Protein AF-A0A3R6E1D7-F1 (afdb_monomer)

Organism: NCBI:txid410072

Radius of gyration: 18.7 Å; Cα contacts (8 Å, |Δi|>4): 322; chains: 1; bounding box: 46×35×49 Å

Mean predicted aligned error: 12.61 Å

pLDDT: mean 72.08, std 17.75, range [27.17, 95.75]

Foldseek 3Di:
DKKKFWDWQVVQCVVVVPDDPCVLVVVLCCLQCVVLVFDDDPRMTHDPDFDPFLCGSLNLSLLLLLLDPCCLVIIPFIWIWDQDPVVRGTDIDRSVVVSVVLVVCLVVLPPPDDPDQDPPADFFKKKFWDWQQVVCVVVVPDDPVVVVVVCCCLQCVSLNFDDDPRMTTDRDPPRGCVSVLSSLSVLLSDPVNVVIIPDIWMWGQDPVVRDTDTDCSSVCSNPVDDPDD

Structure (mmCIF, N/CA/C/O backbone):
data_AF-A0A3R6E1D7-F1
#
_entry.id   AF-A0A3R6E1D7-F1
#
loop_
_atom_site.group_PDB
_atom_site.id
_atom_site.type_symbol
_atom_site.label_atom_id
_atom_site.label_alt_id
_atom_site.label_comp_id
_atom_site.label_asym_id
_atom_site.label_entity_id
_atom_site.label_seq_id
_atom_site.pdbx_PDB_ins_code
_atom_site.Cartn_x
_atom_site.Cartn_y
_atom_site.Cartn_z
_atom_site.occupancy
_atom_site.B_iso_or_equiv
_atom_site.auth_seq_id
_atom_site.auth_comp_id
_atom_site.auth_asym_id
_atom_site.auth_atom_id
_atom_site.pdbx_PDB_model_num
ATOM 1 N N . MET A 1 1 ? 19.589 5.453 5.846 1.00 80.44 1 MET A N 1
ATOM 2 C CA . MET A 1 1 ? 18.605 5.110 6.900 1.00 80.44 1 MET A CA 1
ATOM 3 C C . MET A 1 1 ? 17.417 6.041 6.770 1.00 80.44 1 MET A C 1
ATOM 5 O O . MET A 1 1 ? 17.588 7.229 7.011 1.00 80.44 1 MET A O 1
ATOM 9 N N . ASN A 1 2 ? 16.243 5.518 6.440 1.00 84.50 2 ASN A N 1
ATOM 10 C CA . ASN A 1 2 ? 15.018 6.310 6.291 1.00 84.50 2 ASN A CA 1
ATOM 11 C C . ASN A 1 2 ? 14.121 6.145 7.527 1.00 84.50 2 ASN A C 1
ATOM 13 O O . ASN A 1 2 ? 14.289 5.187 8.291 1.00 84.50 2 ASN A O 1
ATOM 17 N N . LYS A 1 3 ? 13.190 7.077 7.768 1.00 89.06 3 LYS A N 1
ATOM 18 C CA . LYS A 1 3 ? 12.248 6.983 8.902 1.00 89.06 3 LYS A CA 1
ATOM 19 C C . LYS A 1 3 ? 10.826 7.366 8.515 1.00 89.06 3 LYS A C 1
ATOM 21 O O . LYS A 1 3 ? 10.625 8.312 7.770 1.00 89.06 3 LYS A O 1
ATOM 26 N N . LEU A 1 4 ? 9.856 6.686 9.111 1.00 88.81 4 LEU A N 1
ATOM 27 C CA . LEU A 1 4 ? 8.444 7.045 9.104 1.00 88.81 4 LEU A CA 1
ATOM 28 C C . LEU A 1 4 ? 8.035 7.464 10.514 1.00 88.81 4 LEU A C 1
ATOM 30 O O . LEU A 1 4 ? 8.121 6.654 11.432 1.00 88.81 4 LEU A O 1
ATOM 34 N N . GLU A 1 5 ? 7.579 8.696 10.698 1.00 92.88 5 GLU A N 1
ATOM 35 C CA . GLU A 1 5 ? 6.883 9.122 11.914 1.00 92.88 5 GLU A CA 1
ATOM 36 C C . GLU A 1 5 ? 5.382 8.953 11.714 1.00 92.88 5 GLU A C 1
ATOM 38 O O . GLU A 1 5 ? 4.834 9.479 10.747 1.00 92.88 5 GLU A O 1
ATOM 43 N N . LEU A 1 6 ? 4.712 8.245 12.624 1.00 91.81 6 LEU A N 1
ATOM 44 C CA . LEU A 1 6 ? 3.265 8.058 12.556 1.00 91.81 6 LEU A CA 1
ATOM 45 C C . LEU A 1 6 ? 2.635 8.163 13.942 1.00 91.81 6 LEU A C 1
ATOM 47 O O . LEU A 1 6 ? 2.953 7.386 14.843 1.00 91.81 6 LEU A O 1
ATOM 51 N N . GLU A 1 7 ? 1.683 9.087 14.088 1.00 93.50 7 GLU A N 1
ATOM 52 C CA . GLU A 1 7 ? 0.912 9.268 15.322 1.00 93.50 7 GLU A CA 1
ATOM 53 C C . GLU A 1 7 ? -0.594 9.310 15.057 1.00 93.50 7 GLU A C 1
ATOM 55 O O . GLU A 1 7 ? -1.062 9.947 14.107 1.00 93.50 7 GLU A O 1
ATOM 60 N N . LEU A 1 8 ? -1.367 8.682 15.946 1.00 92.19 8 LEU A N 1
ATOM 61 C CA . LEU A 1 8 ? -2.827 8.747 15.936 1.00 92.19 8 LEU A CA 1
ATOM 62 C C . LEU A 1 8 ? -3.335 9.937 16.771 1.00 92.19 8 LEU A C 1
ATOM 64 O O . LEU A 1 8 ? -2.763 10.306 17.796 1.00 92.19 8 LEU A O 1
ATOM 68 N N . ASP A 1 9 ? -4.466 10.522 16.381 1.00 94.62 9 ASP A N 1
ATOM 69 C CA . ASP A 1 9 ? -5.282 11.392 17.225 1.00 94.62 9 ASP A CA 1
ATOM 70 C C . ASP A 1 9 ? -6.024 10.534 18.258 1.00 94.62 9 ASP A C 1
ATOM 72 O O . ASP A 1 9 ? -7.207 10.209 18.119 1.00 94.62 9 ASP A O 1
ATOM 76 N N . GLU A 1 10 ? -5.304 10.145 19.309 1.00 95.44 10 GLU A N 1
ATOM 77 C CA . GLU A 1 10 ? -5.803 9.239 20.348 1.00 95.44 10 GLU A CA 1
ATOM 78 C C . GLU A 1 10 ? -7.088 9.753 21.002 1.00 95.44 10 GLU A C 1
ATOM 80 O O . GLU A 1 10 ? -7.997 8.982 21.307 1.00 95.44 10 GLU A O 1
ATOM 85 N N . LYS A 1 11 ? -7.207 11.076 21.180 1.00 95.75 11 LYS A N 1
ATOM 86 C CA . LYS A 1 11 ? -8.407 11.687 21.765 1.00 95.75 11 LYS A CA 1
ATOM 87 C C . LYS A 1 11 ? -9.623 11.450 20.885 1.00 95.75 11 LYS A C 1
ATOM 89 O O . LYS A 1 11 ? -10.699 11.182 21.411 1.00 95.75 11 LYS A O 1
ATOM 94 N N . LYS A 1 12 ? -9.455 11.557 19.568 1.00 93.00 12 LYS A N 1
ATOM 95 C CA . LYS A 1 12 ? -10.528 11.341 18.603 1.00 93.00 12 LYS A CA 1
ATOM 96 C C . LYS A 1 12 ? -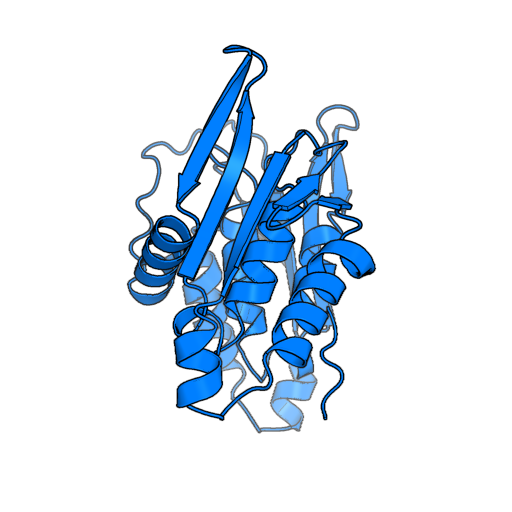10.890 9.864 18.470 1.00 93.00 12 LYS A C 1
ATOM 98 O O . LYS A 1 12 ? -12.076 9.555 18.469 1.00 93.00 12 LYS A O 1
ATOM 103 N N . VAL A 1 13 ? -9.900 8.965 18.444 1.00 87.69 13 VAL A N 1
ATOM 104 C CA . VAL A 1 13 ? -10.137 7.507 18.471 1.00 87.69 13 VAL A CA 1
ATOM 105 C C . VAL A 1 13 ? -10.992 7.136 19.685 1.00 87.69 13 VAL A C 1
ATOM 107 O O . VAL A 1 13 ? -12.049 6.523 19.544 1.00 87.69 13 VAL A O 1
ATOM 110 N N . LEU A 1 14 ? -10.576 7.580 20.876 1.00 92.12 14 LEU A N 1
ATOM 111 C CA . LEU A 1 14 ? -11.272 7.284 22.129 1.00 92.12 14 LEU A CA 1
ATOM 112 C C . LEU A 1 14 ? -12.658 7.941 22.220 1.00 92.12 14 LEU A C 1
ATOM 114 O O . LEU A 1 14 ? -13.559 7.367 22.827 1.00 92.12 14 LEU A O 1
ATOM 118 N N . ALA A 1 15 ? -12.835 9.138 21.652 1.00 92.56 15 ALA A N 1
ATOM 119 C CA . ALA A 1 15 ? -14.114 9.847 21.671 1.00 92.56 15 ALA A CA 1
ATOM 120 C C . ALA A 1 15 ? -15.158 9.216 20.741 1.00 92.56 15 ALA A C 1
ATOM 122 O O . ALA A 1 15 ? -16.330 9.142 21.112 1.00 92.56 15 ALA A O 1
ATOM 123 N N . ASP A 1 16 ? -14.742 8.766 19.556 1.00 87.19 16 ASP A N 1
ATOM 124 C CA . ASP A 1 16 ? -15.638 8.132 18.588 1.00 87.19 16 ASP A CA 1
ATOM 125 C C . ASP A 1 16 ? -16.009 6.704 19.010 1.00 87.19 16 ASP A C 1
ATOM 127 O O . ASP A 1 16 ? -17.132 6.262 18.773 1.00 87.19 16 ASP A O 1
ATOM 131 N N . GLY A 1 17 ? -15.072 5.976 19.631 1.00 83.81 17 GLY A N 1
ATOM 132 C CA . GLY A 1 17 ? -15.290 4.612 20.123 1.00 83.81 17 GLY A CA 1
ATOM 133 C C . GLY A 1 17 ? -15.495 3.556 19.028 1.00 83.81 17 GLY A C 1
ATOM 134 O O . GLY A 1 17 ? -15.876 2.432 19.343 1.00 83.81 17 GLY A O 1
ATOM 135 N N . GLU A 1 18 ? -15.258 3.901 17.758 1.00 80.31 18 GLU A N 1
ATOM 136 C CA . GLU A 1 18 ? -15.365 2.985 16.610 1.00 80.31 18 GLU A CA 1
ATOM 137 C C . GLU A 1 18 ? -14.221 1.962 16.560 1.00 80.31 18 GLU A C 1
ATOM 139 O O . GLU A 1 18 ? -14.421 0.848 16.084 1.00 80.31 18 GLU A O 1
ATOM 144 N N . TYR A 1 19 ? -13.041 2.336 17.062 1.00 78.75 19 TYR A N 1
ATOM 145 C CA . TYR A 1 19 ? -11.835 1.508 17.082 1.00 78.75 19 TYR A CA 1
ATOM 146 C C . TYR A 1 19 ? -11.165 1.561 18.456 1.00 78.75 19 TYR A C 1
ATOM 148 O O . TYR A 1 19 ? -11.233 2.575 19.156 1.00 78.75 19 TYR A O 1
ATOM 156 N N . ASN A 1 20 ? -10.485 0.479 18.831 1.00 86.56 20 ASN A N 1
ATOM 157 C CA . ASN A 1 20 ? -9.640 0.443 20.016 1.00 86.56 20 ASN A CA 1
ATOM 158 C C . ASN A 1 20 ? -8.232 0.974 19.683 1.00 86.56 20 ASN A C 1
ATOM 160 O O . ASN A 1 20 ? -7.645 0.614 18.665 1.00 86.56 20 ASN A O 1
ATOM 164 N N . LEU A 1 21 ? -7.686 1.830 20.551 1.00 86.50 21 LEU A N 1
ATOM 165 C CA . LEU A 1 21 ? -6.381 2.456 20.330 1.00 86.50 21 LEU A CA 1
ATOM 166 C C . LEU A 1 21 ? -5.227 1.438 20.296 1.00 86.50 21 LEU A C 1
ATOM 168 O O . LEU A 1 21 ? -4.351 1.542 19.438 1.00 86.50 21 LEU A O 1
ATOM 172 N N . ASP A 1 22 ? -5.253 0.443 21.183 1.00 83.38 22 ASP A N 1
ATOM 173 C CA . ASP A 1 22 ? -4.240 -0.615 21.243 1.00 83.38 22 ASP A CA 1
ATOM 174 C C . ASP A 1 22 ? -4.312 -1.516 20.003 1.00 83.38 22 ASP A C 1
ATOM 176 O O . ASP A 1 22 ? -3.281 -1.953 19.497 1.00 83.38 22 ASP A O 1
ATOM 180 N N . GLU A 1 23 ? -5.515 -1.761 19.471 1.00 81.12 23 GLU A N 1
ATOM 181 C CA . GLU A 1 23 ? -5.696 -2.519 18.225 1.00 81.12 23 GLU A CA 1
ATOM 182 C C . GLU A 1 23 ? -5.132 -1.765 17.016 1.00 81.12 23 GLU A C 1
ATOM 184 O O . GLU A 1 23 ? -4.452 -2.369 16.186 1.00 81.12 23 GLU A O 1
ATOM 189 N N . LEU A 1 24 ? -5.359 -0.449 16.924 1.00 83.69 24 LEU A N 1
ATOM 190 C CA . LEU A 1 24 ? -4.816 0.363 15.831 1.00 83.69 24 LEU A CA 1
ATOM 191 C C . LEU A 1 24 ? -3.286 0.423 15.871 1.00 83.69 24 LEU A C 1
ATOM 193 O O . LEU A 1 24 ? -2.645 0.157 14.855 1.00 83.69 24 LEU A O 1
ATOM 197 N N . TYR A 1 25 ? -2.685 0.720 17.029 1.00 88.62 25 TYR A N 1
ATOM 198 C CA . TYR A 1 25 ? -1.224 0.698 17.156 1.00 88.62 25 TYR A CA 1
ATOM 199 C C . TYR A 1 25 ? -0.650 -0.705 16.946 1.00 88.62 25 TYR A C 1
ATOM 201 O O . TYR A 1 25 ? 0.377 -0.840 16.287 1.00 88.62 25 TYR A O 1
ATOM 209 N N . GLY A 1 26 ? -1.324 -1.749 17.437 1.00 82.44 26 GLY A N 1
ATOM 210 C CA . GLY A 1 26 ? -0.928 -3.136 17.204 1.00 82.44 26 GLY A CA 1
ATOM 211 C C . GLY A 1 26 ? -0.931 -3.509 15.721 1.00 82.44 26 GLY A C 1
ATOM 212 O O . GLY A 1 26 ? -0.010 -4.176 15.258 1.00 82.44 26 GLY A O 1
ATOM 213 N N . TYR A 1 27 ? -1.919 -3.037 14.956 1.00 80.62 27 TYR A N 1
ATOM 214 C CA . TYR A 1 27 ? -1.969 -3.240 13.509 1.00 80.62 27 TYR A CA 1
ATOM 215 C C . TYR A 1 27 ? -0.855 -2.481 12.776 1.00 80.62 27 TYR A C 1
ATOM 217 O O . TYR A 1 27 ? -0.201 -3.046 11.901 1.00 80.62 27 TYR A O 1
ATOM 225 N N . ILE A 1 28 ? -0.599 -1.224 13.149 1.00 85.69 28 ILE A N 1
ATOM 226 C CA . ILE A 1 28 ? 0.502 -0.438 12.572 1.00 85.69 28 ILE A CA 1
ATOM 227 C C . ILE A 1 28 ? 1.846 -1.128 12.845 1.00 85.69 28 ILE A C 1
ATOM 229 O O . ILE A 1 28 ? 2.632 -1.313 11.918 1.00 85.69 28 ILE A O 1
ATOM 233 N N . ASP A 1 29 ? 2.078 -1.576 14.082 1.00 86.69 29 ASP A N 1
ATOM 234 C CA . ASP A 1 29 ? 3.291 -2.302 14.475 1.00 86.69 29 ASP A CA 1
ATOM 235 C C . ASP A 1 29 ? 3.431 -3.628 13.734 1.00 86.69 29 ASP A C 1
ATOM 237 O O . ASP A 1 29 ? 4.528 -3.991 13.311 1.00 86.69 29 ASP A O 1
ATOM 241 N N . TYR A 1 30 ? 2.330 -4.351 13.546 1.00 78.62 30 TYR A N 1
ATOM 242 C CA . TYR A 1 30 ? 2.330 -5.584 12.775 1.00 78.62 30 TYR A CA 1
ATOM 243 C C . TYR A 1 30 ? 2.804 -5.333 11.338 1.00 78.62 30 TYR A C 1
ATOM 245 O O . TYR A 1 30 ? 3.767 -5.958 10.898 1.00 78.62 30 TYR A O 1
ATOM 253 N N . ILE A 1 31 ? 2.210 -4.366 10.635 1.00 76.81 31 ILE A N 1
ATOM 254 C CA . ILE A 1 31 ? 2.609 -4.039 9.260 1.00 76.81 31 ILE A CA 1
ATOM 255 C C . ILE A 1 31 ? 4.055 -3.533 9.206 1.00 76.81 31 ILE A C 1
ATOM 257 O O . ILE A 1 31 ? 4.858 -4.033 8.422 1.00 76.81 31 ILE A O 1
ATOM 261 N N . ALA A 1 32 ? 4.414 -2.557 10.036 1.00 81.25 32 ALA A N 1
ATOM 262 C CA . ALA A 1 32 ? 5.718 -1.914 9.945 1.00 81.25 32 ALA A CA 1
ATOM 263 C C . ALA A 1 32 ? 6.858 -2.821 10.422 1.00 81.25 32 ALA A C 1
ATOM 265 O O . ALA A 1 32 ? 7.862 -2.974 9.733 1.00 81.25 32 ALA A O 1
ATOM 266 N N . VAL A 1 33 ? 6.704 -3.442 11.590 1.00 84.62 33 VAL A N 1
ATOM 267 C CA . VAL A 1 33 ? 7.776 -4.201 12.243 1.00 84.62 33 VAL A CA 1
ATOM 268 C C . VAL A 1 33 ? 7.757 -5.664 11.829 1.00 84.62 33 VAL A C 1
ATOM 270 O O . VAL A 1 33 ? 8.804 -6.224 11.518 1.00 84.62 33 VAL A O 1
ATOM 273 N N . THR A 1 34 ? 6.585 -6.304 11.839 1.00 74.06 34 THR A N 1
ATOM 274 C CA . THR A 1 34 ? 6.500 -7.757 11.610 1.00 74.06 34 THR A CA 1
ATOM 275 C C . THR A 1 34 ? 6.555 -8.088 10.124 1.00 74.06 34 THR A C 1
ATOM 277 O O . THR A 1 34 ? 7.369 -8.913 9.724 1.00 74.06 34 THR A O 1
ATOM 280 N N . GLU A 1 35 ? 5.733 -7.428 9.308 1.00 69.88 35 GLU A N 1
ATOM 281 C CA . GLU A 1 35 ? 5.659 -7.700 7.866 1.00 69.88 35 GLU A CA 1
ATOM 282 C C . GLU A 1 35 ? 6.792 -7.029 7.083 1.00 69.88 35 GLU A C 1
ATOM 284 O O . GLU A 1 35 ? 7.309 -7.606 6.129 1.00 69.88 35 GLU A O 1
ATOM 289 N N . LYS A 1 36 ? 7.184 -5.806 7.467 1.00 74.56 36 LYS A N 1
ATOM 290 C CA . LYS A 1 36 ? 8.177 -5.004 6.728 1.00 74.56 36 LYS A CA 1
ATOM 291 C C . LYS A 1 36 ? 9.531 -4.869 7.410 1.00 74.56 36 LYS A C 1
ATOM 293 O O . LYS A 1 36 ? 10.427 -4.242 6.856 1.00 74.56 36 LYS A O 1
ATOM 298 N N . GLY A 1 37 ? 9.709 -5.492 8.574 1.00 82.00 37 GLY A N 1
ATOM 299 C CA . GLY A 1 37 ? 11.007 -5.574 9.242 1.00 82.00 37 GLY A CA 1
ATOM 300 C C . GLY A 1 37 ? 11.559 -4.232 9.726 1.00 82.00 37 GLY A C 1
ATOM 301 O O . GLY A 1 37 ? 12.739 -4.161 10.066 1.00 82.00 37 GLY A O 1
ATOM 302 N N . LEU A 1 38 ? 10.742 -3.173 9.768 1.00 88.25 38 LEU A N 1
ATOM 303 C CA . LEU A 1 38 ? 11.175 -1.869 10.253 1.00 88.25 38 LEU A CA 1
ATOM 304 C C . LEU A 1 38 ? 11.423 -1.918 11.756 1.00 88.25 38 LEU A C 1
ATOM 306 O O . LEU A 1 38 ? 10.703 -2.557 12.526 1.00 88.25 38 LEU A O 1
ATOM 310 N N . ARG A 1 39 ? 12.420 -1.171 12.208 1.00 93.19 39 ARG A N 1
ATOM 311 C CA . ARG A 1 39 ? 12.725 -1.057 13.629 1.00 93.19 39 ARG A CA 1
ATOM 312 C C . ARG A 1 39 ? 11.909 0.068 14.255 1.00 93.19 39 ARG A C 1
ATOM 314 O O . ARG A 1 39 ? 11.945 1.195 13.778 1.00 93.19 39 ARG A O 1
ATOM 321 N N . LYS A 1 40 ? 11.198 -0.210 15.350 1.00 94.50 40 LYS A N 1
ATOM 322 C CA . LYS A 1 40 ? 10.402 0.801 16.064 1.00 94.50 40 LYS A CA 1
ATOM 323 C C . LYS A 1 40 ? 11.220 1.538 17.128 1.00 94.50 40 LYS A C 1
ATOM 325 O O . LYS A 1 40 ? 11.839 0.906 17.983 1.00 94.50 40 LYS A O 1
ATOM 330 N N . GLU A 1 41 ? 11.150 2.868 17.127 1.00 94.19 41 GLU A N 1
ATOM 331 C CA . GLU A 1 41 ? 11.700 3.756 18.157 1.00 94.19 41 GLU A CA 1
ATOM 332 C C . GLU A 1 41 ? 10.737 4.913 18.463 1.00 94.19 41 GLU A C 1
ATOM 334 O O . GLU A 1 41 ? 10.684 5.914 17.751 1.00 94.19 41 GLU A O 1
ATOM 339 N N . GLY A 1 42 ? 9.977 4.807 19.557 1.00 90.88 42 GLY A N 1
ATOM 340 C CA . GLY A 1 42 ? 8.963 5.814 19.891 1.00 90.88 42 GLY A CA 1
ATOM 341 C C . GLY A 1 42 ? 7.883 5.891 18.807 1.00 90.88 42 GLY A C 1
ATOM 342 O O . GLY A 1 42 ? 7.289 4.865 18.477 1.00 90.88 42 GLY A O 1
ATOM 343 N N . SER A 1 43 ? 7.656 7.091 18.263 1.00 90.12 43 SER A N 1
ATOM 344 C CA . SER A 1 43 ? 6.735 7.343 17.141 1.00 90.12 43 SER A CA 1
ATOM 345 C C . SER A 1 43 ? 7.346 7.032 15.763 1.00 90.12 43 SER A C 1
ATOM 347 O O . SER A 1 43 ? 6.677 7.230 14.751 1.00 90.12 43 SER A O 1
ATOM 349 N N . PHE A 1 44 ? 8.603 6.568 15.707 1.00 93.06 44 PHE A N 1
ATOM 350 C CA . PHE A 1 44 ? 9.313 6.294 14.458 1.00 93.06 44 PHE A CA 1
ATOM 351 C C . PHE A 1 44 ? 9.378 4.803 14.123 1.00 93.06 44 PHE A C 1
ATOM 353 O O . PHE A 1 44 ? 9.646 3.966 14.987 1.00 93.06 44 PHE A O 1
ATOM 360 N N . TYR A 1 45 ? 9.247 4.502 12.834 1.00 93.06 45 TYR A N 1
ATOM 361 C CA . TYR A 1 45 ? 9.596 3.230 12.209 1.00 93.06 45 TYR A CA 1
ATOM 362 C C . TYR A 1 45 ? 10.778 3.474 11.274 1.00 93.06 45 TYR A C 1
ATOM 364 O O . TYR A 1 45 ? 10.728 4.356 10.420 1.00 93.06 45 TYR A O 1
ATOM 372 N N . ILE A 1 46 ? 11.867 2.745 11.480 1.00 91.06 46 ILE A N 1
ATOM 373 C CA . ILE A 1 46 ? 13.171 3.033 10.889 1.00 91.06 46 ILE A CA 1
ATOM 374 C C . ILE A 1 46 ? 13.555 1.912 9.935 1.00 91.06 46 ILE A C 1
ATOM 376 O O . ILE A 1 46 ? 13.546 0.735 10.301 1.00 91.06 46 ILE A O 1
ATOM 380 N N . GLU A 1 47 ? 13.932 2.309 8.727 1.00 88.19 47 GLU A N 1
ATOM 381 C CA . GLU A 1 47 ? 14.553 1.455 7.726 1.00 88.19 47 GLU A CA 1
ATOM 382 C C . GLU A 1 47 ? 16.072 1.639 7.822 1.00 88.19 47 GLU A C 1
ATOM 384 O O . GLU A 1 47 ? 16.625 2.663 7.400 1.00 88.19 47 GLU A O 1
ATOM 389 N N . ASP A 1 48 ? 16.739 0.678 8.466 1.00 81.25 48 ASP A N 1
ATOM 390 C CA . ASP A 1 48 ? 18.174 0.761 8.761 1.00 81.25 48 ASP A CA 1
ATOM 391 C C . ASP A 1 48 ? 19.030 0.690 7.483 1.00 81.25 48 ASP A C 1
ATOM 393 O O . ASP A 1 48 ? 20.009 1.431 7.370 1.00 81.25 48 ASP A O 1
ATOM 397 N N . ASP A 1 49 ? 18.620 -0.133 6.514 1.00 76.19 49 ASP A N 1
ATOM 398 C CA . ASP A 1 49 ? 19.308 -0.362 5.237 1.00 76.19 49 ASP A CA 1
ATOM 399 C C . ASP A 1 49 ? 18.329 -0.139 4.071 1.00 76.19 49 ASP A C 1
ATOM 401 O O . ASP A 1 49 ? 17.741 -1.098 3.566 1.00 76.19 49 ASP A O 1
ATOM 405 N N . PRO A 1 50 ? 18.033 1.128 3.724 1.00 64.44 50 PRO A N 1
ATOM 406 C CA . PRO A 1 50 ? 17.089 1.421 2.660 1.00 64.44 50 PRO A CA 1
ATOM 407 C C . PRO A 1 50 ? 17.655 0.965 1.321 1.00 64.44 50 PRO A C 1
ATOM 409 O O . PRO A 1 50 ? 18.798 1.274 0.984 1.00 64.44 50 PRO A O 1
ATOM 412 N N . VAL A 1 51 ? 16.844 0.238 0.556 1.00 56.69 51 VAL A N 1
ATOM 413 C CA . VAL A 1 51 ? 17.215 -0.154 -0.803 1.00 56.69 51 VAL A CA 1
ATOM 414 C C . VAL A 1 51 ? 17.274 1.108 -1.667 1.00 56.69 51 VAL A C 1
ATOM 416 O O . VAL A 1 51 ? 16.398 1.969 -1.599 1.00 56.69 51 VAL A O 1
ATOM 419 N N . ASP A 1 52 ? 18.334 1.230 -2.464 1.00 52.66 52 ASP A N 1
ATOM 420 C CA . ASP A 1 52 ? 18.688 2.412 -3.269 1.00 52.66 52 ASP A CA 1
ATOM 421 C C . ASP A 1 52 ? 17.789 2.572 -4.522 1.00 52.66 52 ASP A C 1
ATOM 423 O O . ASP A 1 52 ? 18.223 2.966 -5.605 1.00 52.66 52 ASP A O 1
ATOM 427 N N . ASP A 1 53 ? 16.528 2.140 -4.431 1.00 45.88 53 ASP A N 1
ATOM 428 C CA . ASP A 1 53 ? 15.628 1.923 -5.565 1.00 45.88 53 ASP A CA 1
ATOM 429 C C . ASP A 1 53 ? 14.433 2.867 -5.650 1.00 45.88 53 ASP A C 1
ATOM 431 O O . ASP A 1 53 ? 13.632 2.773 -6.581 1.00 45.88 53 ASP A O 1
ATOM 435 N N . GLY A 1 54 ? 14.355 3.836 -4.741 1.00 45.72 54 GLY A N 1
ATOM 436 C CA . GLY A 1 54 ? 13.286 4.829 -4.736 1.00 45.72 54 GLY A CA 1
ATOM 437 C C . GLY A 1 54 ? 11.937 4.275 -4.271 1.00 45.72 54 GLY A C 1
ATOM 438 O O . GLY A 1 54 ? 10.945 4.997 -4.344 1.00 45.72 54 GLY A O 1
ATOM 439 N N . PHE A 1 55 ? 11.877 3.031 -3.771 1.00 52.97 55 PHE A N 1
ATOM 440 C CA . PHE A 1 55 ? 10.671 2.460 -3.173 1.00 52.97 55 PHE A CA 1
ATOM 441 C C . PHE A 1 55 ? 10.978 1.665 -1.893 1.00 52.97 55 PHE A C 1
ATOM 443 O O . PHE A 1 55 ? 10.796 0.452 -1.807 1.00 52.97 55 PHE A O 1
ATOM 450 N N . GLY A 1 56 ? 11.426 2.387 -0.862 1.00 65.44 56 GLY A N 1
ATOM 451 C CA . GLY A 1 56 ? 11.776 1.808 0.438 1.00 65.44 56 GLY A CA 1
ATOM 452 C C . GLY A 1 56 ? 10.586 1.222 1.209 1.00 65.44 56 GLY A C 1
ATOM 453 O O . GLY A 1 56 ? 9.418 1.558 0.980 1.00 65.44 56 GLY A O 1
ATOM 454 N N . MET A 1 57 ? 10.882 0.379 2.200 1.00 72.25 57 MET A N 1
ATOM 455 C CA . MET A 1 57 ? 9.886 -0.292 3.051 1.00 72.25 57 MET A CA 1
ATOM 456 C C . MET A 1 57 ? 8.954 0.695 3.769 1.00 72.25 57 MET A C 1
ATOM 458 O O . MET A 1 57 ? 7.802 0.367 4.054 1.00 72.25 57 MET A O 1
ATOM 462 N N . ILE A 1 58 ? 9.414 1.924 4.010 1.00 75.81 58 ILE A N 1
ATOM 463 C CA . ILE A 1 58 ? 8.599 3.015 4.560 1.00 75.81 58 ILE A CA 1
ATOM 464 C C . ILE A 1 58 ? 7.440 3.399 3.637 1.00 75.81 58 ILE A C 1
ATOM 466 O O . ILE A 1 58 ? 6.305 3.482 4.111 1.00 75.81 58 ILE A O 1
ATOM 470 N N . ALA A 1 59 ? 7.687 3.543 2.332 1.00 70.50 59 ALA A N 1
ATOM 471 C CA . ALA A 1 59 ? 6.631 3.822 1.361 1.00 70.50 59 ALA A CA 1
ATOM 472 C C . ALA A 1 59 ? 5.621 2.664 1.311 1.00 70.50 59 ALA A C 1
ATOM 474 O O . ALA A 1 59 ? 4.409 2.882 1.280 1.00 70.50 59 ALA A O 1
ATOM 475 N N . ALA A 1 60 ? 6.090 1.413 1.390 1.00 68.38 60 ALA A N 1
ATOM 476 C CA . ALA A 1 60 ? 5.201 0.252 1.443 1.00 68.38 60 ALA A CA 1
ATOM 477 C C . ALA A 1 60 ? 4.283 0.274 2.681 1.00 68.38 60 ALA A C 1
ATOM 479 O O . ALA A 1 60 ? 3.079 0.029 2.556 1.00 68.38 60 ALA A O 1
ATOM 480 N N . VAL A 1 61 ? 4.820 0.598 3.863 1.00 75.75 61 VAL A N 1
ATOM 481 C CA . VAL A 1 61 ? 4.037 0.735 5.104 1.00 75.75 61 VAL A CA 1
ATOM 482 C C . VAL A 1 61 ? 3.012 1.856 4.979 1.00 75.75 61 VAL A C 1
ATOM 484 O O . VAL A 1 61 ? 1.827 1.620 5.221 1.00 75.75 61 VAL A O 1
ATOM 487 N N . GLU A 1 62 ? 3.437 3.046 4.555 1.00 75.50 62 GLU A N 1
ATOM 488 C CA . GLU A 1 62 ? 2.559 4.202 4.365 1.00 75.50 62 GLU A CA 1
ATOM 489 C C . GLU A 1 62 ? 1.351 3.844 3.488 1.00 75.50 62 GLU A C 1
ATOM 491 O O . GLU A 1 62 ? 0.190 4.056 3.850 1.00 75.50 62 GLU A O 1
ATOM 496 N N . LEU A 1 63 ? 1.619 3.197 2.358 1.00 69.38 63 LEU A N 1
ATOM 497 C CA .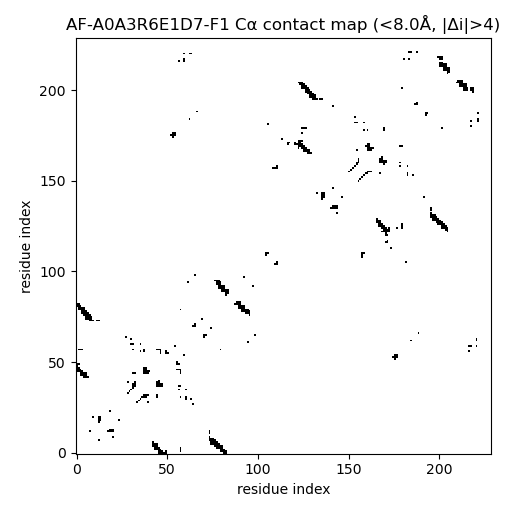 LEU A 1 63 ? 0.616 2.851 1.364 1.00 69.38 63 LEU A CA 1
ATOM 498 C C . LEU A 1 63 ? -0.334 1.736 1.813 1.00 69.38 63 LEU A C 1
ATOM 500 O O . LEU A 1 63 ? -1.518 1.771 1.460 1.00 69.38 63 LEU A O 1
ATOM 504 N N . ILE A 1 64 ? 0.139 0.763 2.599 1.00 67.44 64 ILE A N 1
ATOM 505 C CA . ILE A 1 64 ? -0.729 -0.247 3.224 1.00 67.44 64 ILE A CA 1
ATOM 506 C C . ILE A 1 64 ? -1.671 0.431 4.220 1.00 67.44 64 ILE A C 1
ATOM 508 O O . ILE A 1 64 ? -2.883 0.200 4.180 1.00 67.44 64 ILE A O 1
ATOM 512 N N . LEU A 1 65 ? -1.142 1.303 5.078 1.00 75.94 65 LEU A N 1
ATOM 513 C CA . LEU A 1 65 ? -1.930 1.974 6.106 1.00 75.94 65 LEU A CA 1
ATOM 514 C C . LEU A 1 65 ? -2.977 2.911 5.491 1.00 75.94 65 LEU A C 1
ATOM 516 O O . LEU A 1 65 ? -4.136 2.871 5.908 1.00 75.94 65 LEU A O 1
ATOM 520 N N . LEU A 1 66 ? -2.626 3.632 4.420 1.00 70.69 66 LEU A N 1
ATOM 521 C CA . LEU A 1 66 ? -3.526 4.511 3.664 1.00 70.69 66 LEU A CA 1
ATOM 522 C C . LEU A 1 66 ? -4.785 3.828 3.119 1.00 70.69 66 LEU A C 1
ATOM 524 O O . LEU A 1 66 ? -5.761 4.513 2.807 1.00 70.69 66 LEU A O 1
ATOM 528 N N . ARG A 1 67 ? -4.794 2.500 2.967 1.00 61.94 67 ARG A N 1
ATOM 529 C CA . ARG A 1 67 ? -5.978 1.756 2.507 1.00 61.94 67 ARG A CA 1
ATOM 530 C C . ARG A 1 67 ? -7.077 1.650 3.554 1.00 61.94 67 ARG A C 1
ATOM 532 O O . ARG A 1 67 ? -8.194 1.286 3.200 1.00 61.94 67 ARG A O 1
ATOM 539 N N . ASN A 1 68 ? -6.767 1.924 4.812 1.00 63.84 68 ASN A N 1
ATOM 540 C CA . ASN A 1 68 ? -7.710 1.739 5.894 1.00 63.84 68 ASN A CA 1
ATOM 541 C C . ASN A 1 68 ? -8.588 2.980 6.073 1.00 63.84 68 ASN A C 1
ATOM 543 O O . ASN A 1 68 ? -8.084 4.098 6.173 1.00 63.84 68 ASN A O 1
ATOM 547 N N . ASP A 1 69 ? -9.902 2.789 6.193 1.00 67.69 69 ASP A N 1
ATOM 548 C CA . ASP A 1 69 ? -10.858 3.894 6.370 1.00 67.69 69 ASP A CA 1
ATOM 549 C C . ASP A 1 69 ? -10.567 4.726 7.629 1.00 67.69 69 ASP A C 1
ATOM 551 O O . ASP A 1 69 ? -10.762 5.945 7.655 1.00 67.69 69 ASP A O 1
ATOM 555 N N . TRP A 1 70 ? -10.041 4.071 8.666 1.00 75.25 70 TRP A N 1
ATOM 556 C CA . TRP A 1 70 ? -9.648 4.701 9.922 1.00 75.25 70 TRP A CA 1
ATOM 557 C C . TRP A 1 70 ? -8.436 5.633 9.755 1.00 75.25 70 TRP A C 1
ATOM 559 O O . TRP A 1 70 ? -8.313 6.601 10.506 1.00 75.25 70 TRP A O 1
ATOM 569 N N . PHE A 1 71 ? -7.585 5.413 8.745 1.00 78.19 71 PHE A N 1
ATOM 570 C CA . PHE A 1 71 ? -6.330 6.145 8.552 1.00 78.19 71 PHE A CA 1
ATOM 571 C C . PHE A 1 71 ? -6.570 7.648 8.430 1.00 78.19 71 PHE A C 1
ATOM 573 O O . PHE A 1 71 ? -6.089 8.441 9.230 1.00 78.19 71 PHE A O 1
ATOM 580 N N . ARG A 1 72 ? -7.424 8.053 7.487 1.00 74.31 72 ARG A N 1
ATOM 581 C CA . ARG A 1 72 ? -7.757 9.471 7.251 1.00 74.31 72 ARG A CA 1
ATOM 582 C C . ARG A 1 72 ? -8.474 10.123 8.421 1.00 74.31 72 ARG A C 1
ATOM 584 O O . ARG A 1 72 ? -8.489 11.345 8.553 1.00 74.31 72 ARG A O 1
ATOM 591 N N . LYS A 1 73 ? -9.165 9.310 9.214 1.00 78.38 73 LYS A N 1
ATOM 592 C CA . LYS A 1 73 ? -9.991 9.792 10.309 1.00 78.38 73 LYS A CA 1
ATOM 593 C C . LYS A 1 73 ? -9.155 10.045 11.557 1.00 78.38 73 LYS A C 1
ATOM 595 O O . LYS A 1 73 ? -9.459 11.007 12.269 1.00 78.38 73 LYS A O 1
ATOM 600 N N . TYR A 1 74 ? -8.143 9.212 11.790 1.00 85.56 74 TYR A N 1
ATOM 601 C CA . TYR A 1 74 ? -7.436 9.139 13.062 1.00 85.56 74 TYR A CA 1
ATOM 602 C C . TYR A 1 74 ? -5.927 9.324 12.978 1.00 85.56 74 TYR A C 1
ATOM 604 O O . TYR A 1 74 ? -5.337 9.508 14.028 1.00 85.56 74 TYR A O 1
ATOM 612 N N . VAL A 1 75 ? -5.279 9.315 11.815 1.00 87.19 75 VAL A N 1
ATOM 613 C CA . VAL A 1 75 ? -3.857 9.685 11.735 1.00 87.19 75 VAL A CA 1
ATOM 614 C C . VAL A 1 75 ? -3.730 11.199 11.868 1.00 87.19 75 VAL A C 1
ATOM 616 O O . VAL A 1 75 ? -4.376 11.961 11.149 1.00 87.19 75 VAL A O 1
ATOM 619 N N . LYS A 1 76 ? -2.924 11.624 12.841 1.00 88.94 76 LYS A N 1
ATOM 620 C CA . LYS A 1 76 ? -2.634 13.025 13.157 1.00 88.94 76 LYS A CA 1
ATOM 621 C C . LYS A 1 76 ? -1.323 13.484 12.524 1.00 88.94 76 LYS A C 1
ATOM 623 O O . LYS A 1 76 ? -1.243 14.626 12.084 1.00 88.94 76 LYS A O 1
ATOM 628 N N . THR A 1 77 ? -0.327 12.604 12.511 1.00 88.62 77 THR A N 1
ATOM 629 C CA . THR A 1 77 ? 1.017 12.876 11.997 1.00 88.62 77 THR A CA 1
ATOM 630 C C . THR A 1 77 ? 1.428 11.725 11.091 1.00 88.62 77 THR A C 1
ATOM 632 O O . THR A 1 77 ? 1.280 10.568 11.489 1.00 88.62 77 THR A O 1
ATOM 635 N N . LEU A 1 78 ? 1.943 12.051 9.905 1.00 88.12 78 LEU A N 1
ATOM 636 C CA . LEU A 1 78 ? 2.633 11.128 9.010 1.00 88.12 78 LEU A CA 1
ATOM 637 C C . LEU A 1 78 ? 3.765 11.901 8.336 1.00 88.12 78 LEU A C 1
ATOM 639 O O . LEU A 1 78 ? 3.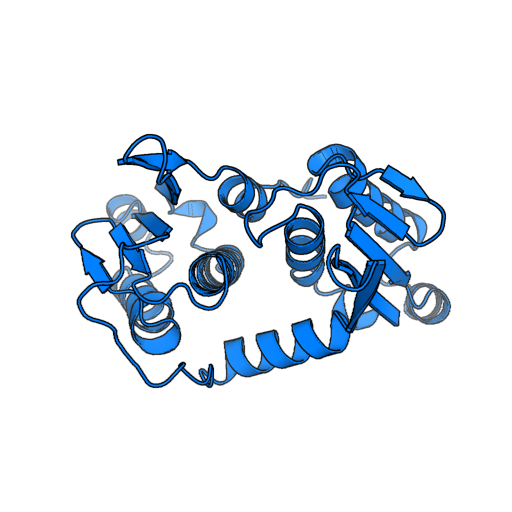491 12.758 7.504 1.00 88.12 78 LEU A O 1
ATOM 643 N N . ASN A 1 79 ? 5.009 11.628 8.706 1.00 87.00 79 ASN A N 1
ATOM 644 C CA . ASN A 1 79 ? 6.165 12.258 8.072 1.00 87.00 79 ASN A CA 1
ATOM 645 C C . ASN A 1 79 ? 7.138 11.183 7.600 1.00 87.00 79 ASN A C 1
ATOM 647 O O . ASN A 1 79 ? 7.517 10.302 8.378 1.00 87.00 79 ASN A O 1
ATOM 651 N N . CYS A 1 80 ? 7.572 11.289 6.351 1.00 83.94 80 CYS A N 1
ATOM 652 C CA . CYS A 1 80 ? 8.620 10.457 5.780 1.00 83.94 80 CYS A CA 1
ATOM 653 C C . CYS A 1 80 ? 9.929 11.254 5.790 1.00 83.94 80 CYS A C 1
ATOM 655 O O . CYS A 1 80 ? 9.993 12.387 5.320 1.00 83.94 80 CYS A O 1
ATOM 657 N N . TYR A 1 81 ? 10.967 10.681 6.391 1.00 84.25 81 TYR A N 1
ATOM 658 C CA . TYR A 1 81 ? 12.296 11.268 6.514 1.00 84.25 81 TYR A CA 1
ATOM 659 C C . TYR A 1 81 ? 13.258 10.469 5.645 1.00 84.25 81 TYR A C 1
ATOM 661 O O . TYR A 1 81 ? 13.646 9.349 6.000 1.00 84.25 81 TYR A O 1
ATOM 669 N N . TRP A 1 82 ? 13.662 11.069 4.535 1.00 81.75 82 TRP A N 1
ATOM 670 C CA . TRP A 1 82 ? 14.573 10.488 3.560 1.00 81.75 82 TRP A CA 1
ATOM 671 C C . TRP A 1 82 ? 15.983 10.998 3.832 1.00 81.75 82 TRP A C 1
ATOM 673 O O . TRP A 1 82 ? 16.206 12.205 3.913 1.00 81.75 82 TRP A O 1
ATOM 683 N N . TRP A 1 83 ? 16.928 10.091 4.077 1.00 80.75 83 TRP A N 1
ATOM 684 C CA . TRP A 1 83 ? 18.306 10.494 4.347 1.00 80.75 83 TRP A CA 1
ATOM 685 C C . TRP A 1 83 ? 19.011 10.876 3.051 1.00 80.75 83 TRP A C 1
ATOM 687 O O . TRP A 1 83 ? 19.168 10.037 2.169 1.00 80.75 83 TRP A O 1
ATOM 697 N N . ASP A 1 84 ? 19.481 12.116 2.979 1.00 75.56 84 ASP A N 1
ATOM 698 C CA . ASP A 1 84 ? 20.290 12.619 1.877 1.00 75.56 84 ASP A CA 1
ATOM 699 C C . ASP A 1 84 ? 21.775 12.595 2.270 1.00 75.56 84 ASP A C 1
ATOM 701 O O . ASP A 1 84 ? 22.229 13.311 3.173 1.00 75.56 84 ASP A O 1
ATOM 705 N N . GLU A 1 85 ? 22.544 11.752 1.581 1.00 75.88 85 GLU A N 1
ATOM 706 C CA . GLU A 1 85 ? 23.987 11.636 1.779 1.00 75.88 85 GLU A CA 1
ATOM 707 C C . GLU A 1 85 ? 24.761 12.873 1.301 1.00 75.88 85 GLU A C 1
ATOM 709 O O . GLU A 1 85 ? 25.801 13.193 1.884 1.00 75.88 85 GLU A O 1
ATOM 714 N N . GLU A 1 86 ? 24.271 13.593 0.285 1.00 75.69 86 GLU A N 1
ATOM 715 C CA . GLU A 1 86 ? 24.950 14.768 -0.269 1.00 75.69 86 GLU A CA 1
ATOM 716 C C . GLU A 1 86 ? 24.929 15.936 0.717 1.00 75.69 86 GLU A C 1
ATOM 718 O O . GLU A 1 86 ? 25.943 16.617 0.922 1.00 75.69 86 GLU A O 1
ATOM 723 N N . THR A 1 87 ? 23.782 16.160 1.361 1.00 79.38 87 THR A N 1
ATOM 724 C CA . THR A 1 87 ? 23.611 17.227 2.356 1.00 79.38 87 THR A CA 1
ATOM 725 C C . THR A 1 87 ? 23.850 16.765 3.793 1.00 79.38 87 THR A C 1
ATOM 727 O O . THR A 1 87 ? 23.950 17.606 4.694 1.00 79.38 87 THR A O 1
ATOM 730 N N . ASN A 1 88 ? 24.003 15.453 4.015 1.00 80.44 88 ASN A N 1
ATOM 731 C CA . ASN A 1 88 ? 24.129 14.822 5.331 1.00 80.44 88 ASN A CA 1
ATOM 732 C C . ASN A 1 88 ? 22.977 15.243 6.264 1.00 80.44 88 ASN A C 1
ATOM 734 O O . ASN A 1 88 ? 23.187 15.656 7.414 1.00 80.44 88 ASN A O 1
ATOM 738 N N . SER A 1 89 ? 21.757 15.212 5.727 1.00 81.62 89 SER A N 1
ATOM 739 C CA . SER A 1 89 ? 20.544 15.683 6.390 1.00 81.62 89 SER A CA 1
ATOM 740 C C . SER A 1 89 ? 19.319 14.846 6.000 1.00 81.62 89 SER A C 1
ATOM 742 O O . SER A 1 89 ? 19.440 13.885 5.247 1.00 81.62 89 SER A O 1
ATOM 744 N N . PHE A 1 90 ? 18.157 15.148 6.586 1.00 79.88 90 PHE A N 1
ATOM 745 C CA . PHE A 1 90 ? 16.897 14.510 6.205 1.00 79.88 90 PHE A CA 1
ATOM 746 C C . PHE A 1 90 ? 16.053 15.477 5.387 1.00 79.88 90 PHE A C 1
ATOM 748 O O . PHE A 1 90 ? 15.711 16.552 5.890 1.00 79.88 90 PHE A O 1
ATOM 755 N N . ASP A 1 91 ? 15.646 15.036 4.204 1.00 79.62 91 ASP A N 1
ATOM 756 C CA . ASP A 1 91 ? 14.505 15.611 3.512 1.00 79.62 91 ASP A CA 1
ATOM 757 C C . ASP A 1 91 ? 13.229 15.083 4.165 1.00 79.62 91 ASP A C 1
ATOM 759 O O . ASP A 1 91 ? 13.079 13.883 4.408 1.00 79.62 91 ASP A O 1
ATOM 763 N N . VAL A 1 92 ? 12.335 16.002 4.524 1.00 80.44 92 VAL A N 1
ATOM 764 C CA . VAL A 1 92 ? 11.095 15.679 5.234 1.00 80.44 92 VAL A CA 1
ATOM 765 C C . VAL A 1 92 ? 9.925 15.891 4.299 1.00 80.44 92 VAL A C 1
ATOM 767 O O . VAL A 1 92 ? 9.690 17.001 3.823 1.00 80.44 92 VAL A O 1
ATOM 770 N N . GLU A 1 93 ? 9.179 14.824 4.089 1.00 75.31 93 GLU A N 1
ATOM 771 C CA . GLU A 1 93 ? 7.957 14.800 3.311 1.00 75.31 93 GLU A CA 1
ATOM 772 C C . GLU A 1 93 ? 6.763 14.647 4.257 1.00 75.31 93 GLU A C 1
ATOM 774 O O . GLU A 1 93 ? 6.724 13.734 5.086 1.00 75.31 93 GLU A O 1
ATOM 779 N N . ASP A 1 94 ? 5.797 15.564 4.156 1.00 74.25 94 ASP A N 1
ATOM 780 C CA . ASP A 1 94 ? 4.515 15.430 4.849 1.00 74.25 94 ASP A CA 1
ATOM 781 C C . ASP A 1 94 ? 3.710 14.347 4.129 1.00 74.25 94 ASP A C 1
ATOM 783 O O . ASP A 1 94 ? 3.078 14.591 3.100 1.00 74.25 94 ASP A O 1
ATOM 787 N N . GLY A 1 95 ? 3.745 13.136 4.678 1.00 64.00 95 GLY A N 1
ATOM 788 C CA . GLY A 1 95 ? 3.056 11.985 4.117 1.00 64.00 95 GLY A CA 1
ATOM 789 C C . GLY A 1 95 ? 1.534 12.148 4.135 1.00 64.00 95 GLY A C 1
ATOM 790 O O . GLY A 1 95 ? 0.850 11.549 3.314 1.00 64.00 95 GLY A O 1
ATOM 791 N N . ILE A 1 96 ? 0.946 12.985 5.006 1.00 61.91 96 ILE A N 1
ATOM 792 C CA . ILE A 1 96 ? -0.493 13.294 4.916 1.00 61.91 96 ILE A CA 1
ATOM 793 C C . ILE A 1 96 ? -0.753 14.173 3.695 1.00 61.91 96 ILE A C 1
ATOM 795 O O . ILE A 1 96 ? -1.679 13.879 2.937 1.00 61.91 96 ILE A O 1
ATOM 799 N N . GLU A 1 97 ? 0.012 15.250 3.504 1.00 61.59 97 GLU A N 1
ATOM 800 C CA . GLU A 1 97 ? -0.145 16.136 2.346 1.00 61.59 97 GLU A CA 1
ATOM 801 C C . GLU A 1 97 ? 0.130 15.385 1.043 1.00 61.59 97 GLU A C 1
ATOM 803 O O . GLU A 1 97 ? -0.683 15.466 0.118 1.00 61.59 97 GLU A O 1
ATOM 808 N N . GLU A 1 98 ? 1.194 14.586 0.995 1.00 60.31 98 GLU A N 1
ATOM 809 C CA . GLU A 1 98 ? 1.544 13.777 -0.164 1.00 60.31 98 GLU A CA 1
ATOM 810 C C . GLU A 1 98 ? 0.493 12.695 -0.414 1.00 60.31 98 GLU A C 1
ATOM 812 O O . GLU A 1 98 ? -0.030 12.584 -1.523 1.00 60.31 98 GLU A O 1
ATOM 817 N N . ALA A 1 99 ? 0.051 11.965 0.612 1.00 55.19 99 ALA A N 1
ATOM 818 C CA . ALA A 1 99 ? -1.040 11.016 0.461 1.00 55.19 99 ALA A CA 1
ATOM 819 C C . ALA A 1 99 ? -2.344 11.685 0.018 1.00 55.19 99 ALA A C 1
ATOM 821 O O . ALA A 1 99 ? -3.098 11.083 -0.744 1.00 55.19 99 ALA A O 1
ATOM 822 N N . VAL A 1 100 ? -2.648 12.908 0.464 1.00 53.22 100 VAL A N 1
ATOM 823 C CA . VAL A 1 100 ? -3.834 13.674 0.046 1.00 53.22 100 VAL A CA 1
ATOM 824 C C . VAL A 1 100 ? -3.688 14.192 -1.383 1.00 53.22 100 VAL A C 1
ATOM 826 O O . VAL A 1 100 ? -4.659 14.123 -2.138 1.00 53.22 100 VAL A O 1
ATOM 829 N N . ARG A 1 101 ? -2.508 14.670 -1.786 1.00 49.22 101 ARG A N 1
ATOM 830 C CA . ARG A 1 101 ? -2.193 15.148 -3.139 1.00 49.22 101 ARG A CA 1
ATOM 831 C C . ARG A 1 101 ? -2.203 14.002 -4.141 1.00 49.22 101 ARG A C 1
ATOM 833 O O . ARG A 1 101 ? -2.857 14.109 -5.185 1.00 49.22 101 ARG A O 1
ATOM 840 N N . ASN A 1 102 ? -1.572 12.892 -3.785 1.00 47.78 102 ASN A N 1
ATOM 841 C CA . ASN A 1 102 ? -1.581 11.663 -4.554 1.00 47.78 102 ASN A CA 1
ATOM 842 C C . ASN A 1 102 ? -2.992 11.085 -4.588 1.00 47.78 102 ASN A C 1
ATOM 844 O O . ASN A 1 102 ? -3.503 10.882 -5.678 1.00 47.78 102 ASN A O 1
ATOM 848 N N . TRP A 1 103 ? -3.734 10.987 -3.476 1.00 43.62 103 TRP A N 1
ATOM 849 C CA . TRP A 1 103 ? -5.147 10.566 -3.510 1.00 43.62 103 TRP A CA 1
ATOM 850 C C . TRP A 1 103 ? -6.078 11.498 -4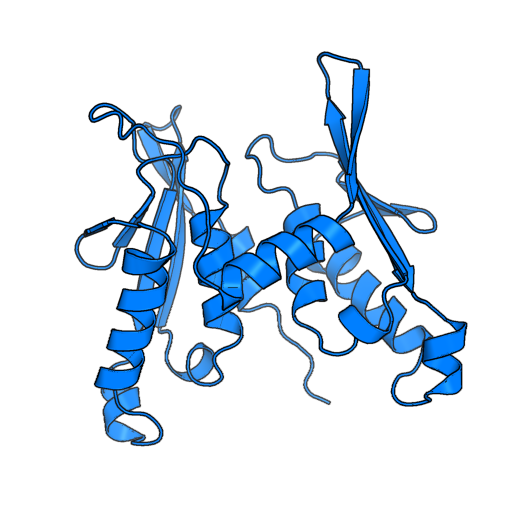.286 1.00 43.62 103 TRP A C 1
ATOM 852 O O . TRP A 1 103 ? -7.006 11.006 -4.931 1.00 43.62 103 TRP A O 1
ATOM 862 N N . GLY A 1 104 ? -5.885 12.813 -4.208 1.00 33.97 104 GLY A N 1
ATOM 863 C CA . GLY A 1 104 ? -6.641 13.799 -4.975 1.00 33.97 104 GLY A CA 1
ATOM 864 C C . GLY A 1 104 ? -6.419 13.595 -6.467 1.00 33.97 104 GLY A C 1
ATOM 865 O O . GLY A 1 104 ? -7.388 13.454 -7.208 1.00 33.97 104 GLY A O 1
ATOM 866 N N . SER A 1 105 ? -5.156 13.436 -6.865 1.00 37.28 105 SER A N 1
ATOM 867 C CA . SER A 1 105 ? -4.737 13.109 -8.232 1.00 37.28 105 SER A CA 1
ATOM 868 C C . SER A 1 105 ? -5.188 11.707 -8.673 1.00 37.28 105 SER A C 1
ATOM 870 O O . SER A 1 105 ? -5.585 11.533 -9.824 1.00 37.28 105 SER A O 1
ATOM 872 N N . PHE A 1 106 ? -5.242 10.734 -7.753 1.00 35.16 106 PHE A N 1
ATOM 873 C CA . PHE A 1 106 ? -5.753 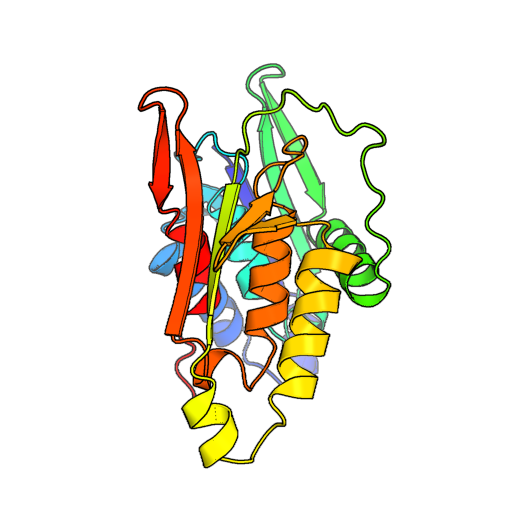9.372 -7.966 1.00 35.16 106 PHE A CA 1
ATOM 874 C C . PHE A 1 106 ? -7.268 9.351 -8.231 1.00 35.16 106 PHE A C 1
ATOM 876 O O . PHE A 1 106 ? -7.758 8.438 -8.891 1.00 35.16 106 PHE A O 1
ATOM 883 N N . HIS A 1 107 ? -8.022 10.353 -7.756 1.00 29.72 107 HIS A N 1
ATOM 884 C CA . HIS A 1 107 ? -9.466 10.481 -8.012 1.00 29.72 107 HIS A CA 1
ATOM 885 C C . HIS A 1 107 ? -9.796 11.444 -9.163 1.00 29.72 107 HIS A C 1
ATOM 887 O O . HIS A 1 107 ? -10.816 11.260 -9.829 1.00 29.72 107 HIS A O 1
ATOM 893 N N . SER A 1 108 ? -8.964 12.463 -9.412 1.00 28.75 108 SER A N 1
ATOM 894 C CA . SER A 1 108 ? -9.173 13.456 -10.476 1.00 28.75 108 SER A CA 1
ATOM 895 C C . SER A 1 108 ? -8.504 13.098 -11.807 1.00 28.75 108 SER A C 1
ATOM 897 O O . SER A 1 108 ? -8.839 13.712 -12.819 1.00 28.75 108 SER A O 1
ATOM 899 N N . GLY A 1 109 ? -7.577 12.132 -11.829 1.00 30.64 109 GLY A N 1
ATOM 900 C CA . GLY A 1 109 ? -6.805 11.768 -13.022 1.00 30.64 109 GLY A CA 1
ATOM 901 C C . GLY A 1 109 ? -5.797 12.839 -13.457 1.00 30.64 109 GLY A C 1
ATOM 902 O O . GLY A 1 109 ? -5.421 12.883 -14.623 1.00 30.64 109 GLY A O 1
ATOM 903 N N . THR A 1 110 ? -5.383 13.737 -12.557 1.00 30.30 110 THR A N 1
ATOM 904 C CA . THR A 1 110 ? -4.513 14.883 -12.877 1.00 30.30 110 THR A CA 1
ATOM 905 C C . THR A 1 110 ? -3.076 14.687 -12.398 1.00 30.30 110 THR A C 1
ATOM 907 O O . THR A 1 110 ? -2.514 15.588 -11.779 1.00 30.30 110 THR A O 1
ATOM 910 N N . TYR A 1 111 ? -2.471 13.527 -12.669 1.00 32.91 111 TYR A N 1
ATOM 911 C CA . TYR A 1 111 ? -1.017 13.403 -12.552 1.00 32.91 111 TYR A CA 1
ATOM 912 C C . TYR A 1 111 ? -0.390 14.246 -13.671 1.00 32.91 111 TYR A C 1
ATOM 914 O O . TYR A 1 111 ? -0.638 14.020 -14.856 1.00 32.91 111 TYR A O 1
ATOM 922 N N . SER A 1 112 ? 0.343 15.299 -13.315 1.00 31.52 112 SER A N 1
ATOM 923 C CA . SER A 1 112 ? 1.042 16.126 -14.297 1.00 31.52 112 SER A CA 1
ATOM 924 C C . SER A 1 112 ? 2.282 15.384 -14.786 1.00 31.52 112 SER A C 1
ATOM 926 O O . SER A 1 112 ? 3.243 15.237 -14.039 1.00 31.52 112 SER A O 1
ATOM 928 N N . PHE A 1 113 ? 2.243 14.928 -16.039 1.00 31.78 113 PHE A N 1
ATOM 929 C CA . PHE A 1 113 ? 3.356 14.274 -16.727 1.00 31.78 113 PHE A CA 1
ATOM 930 C C . PHE A 1 113 ? 4.607 15.170 -16.788 1.00 31.78 113 PHE A C 1
ATOM 932 O O . PHE A 1 113 ? 4.477 16.352 -17.135 1.00 31.78 113 PHE A O 1
ATOM 939 N N . PRO A 1 114 ? 5.822 14.619 -16.612 1.00 32.59 114 PRO A N 1
ATOM 940 C CA . PRO A 1 114 ? 7.027 15.250 -17.127 1.00 32.59 114 PRO A CA 1
ATOM 941 C C . PRO A 1 114 ? 6.918 15.328 -18.653 1.00 32.59 114 PRO A C 1
ATOM 943 O O . PRO A 1 114 ? 6.702 14.337 -19.357 1.00 32.59 114 PRO A O 1
ATOM 946 N N . THR A 1 115 ? 7.010 16.538 -19.193 1.00 28.33 115 THR A N 1
ATOM 947 C CA . THR A 1 115 ? 6.939 16.792 -20.632 1.00 28.33 115 THR A CA 1
ATOM 948 C C . THR A 1 115 ? 8.243 16.370 -21.311 1.00 28.33 115 THR A C 1
ATOM 950 O O . THR A 1 115 ? 9.126 17.201 -21.518 1.00 28.33 115 THR A O 1
ATOM 953 N N . GLY A 1 116 ? 8.367 15.097 -21.694 1.00 31.56 116 GLY A N 1
ATOM 954 C CA . GLY A 1 116 ? 9.478 14.651 -22.539 1.00 31.56 116 GLY A CA 1
ATOM 955 C C . GLY A 1 116 ? 9.654 13.138 -22.638 1.00 31.56 116 GLY A C 1
ATOM 956 O O . GLY A 1 116 ? 10.469 12.570 -21.929 1.00 31.56 116 GLY A O 1
ATOM 957 N N . ILE A 1 117 ? 8.975 12.485 -23.586 1.00 36.56 117 ILE A N 1
ATOM 958 C CA . ILE A 1 117 ? 9.276 11.090 -23.952 1.00 36.56 117 ILE A CA 1
ATOM 959 C C . ILE A 1 117 ? 10.660 11.060 -24.625 1.00 36.56 117 ILE A C 1
ATOM 961 O O . ILE A 1 117 ? 10.788 11.428 -25.798 1.00 36.56 117 ILE A O 1
ATOM 965 N N . ARG A 1 118 ? 11.711 10.629 -23.913 1.00 34.53 118 ARG A N 1
ATOM 966 C CA . ARG A 1 118 ? 12.980 10.248 -24.554 1.00 34.53 118 ARG A CA 1
ATOM 967 C C . ARG A 1 118 ? 12.799 8.867 -25.179 1.00 34.53 118 ARG A C 1
ATOM 969 O O . ARG A 1 118 ? 12.645 7.882 -24.473 1.00 34.53 118 ARG A O 1
ATOM 976 N N . LYS A 1 119 ? 12.866 8.789 -26.510 1.00 35.44 119 LYS A N 1
ATOM 977 C CA . LYS A 1 119 ? 12.759 7.539 -27.294 1.00 35.44 119 LYS A CA 1
ATOM 978 C C . LYS A 1 119 ? 13.867 6.509 -27.025 1.00 35.44 119 LYS A C 1
ATOM 980 O O . LYS A 1 119 ? 13.793 5.404 -27.554 1.00 35.44 119 LYS A O 1
ATOM 985 N N . ASP A 1 120 ? 14.855 6.871 -26.212 1.00 38.41 120 ASP A N 1
ATOM 986 C CA . ASP A 1 120 ? 16.076 6.102 -25.981 1.00 38.41 120 ASP A CA 1
ATOM 987 C C . ASP A 1 120 ? 16.171 5.616 -24.517 1.00 38.41 120 ASP A C 1
ATOM 989 O O . ASP A 1 120 ? 17.204 5.083 -24.113 1.00 38.41 120 ASP A O 1
ATOM 993 N N . ALA A 1 121 ? 15.129 5.840 -23.704 1.00 41.81 121 ALA A N 1
ATOM 994 C CA . ALA A 1 121 ? 15.095 5.426 -22.305 1.00 41.81 121 ALA A CA 1
ATOM 995 C C . ALA A 1 121 ? 14.901 3.905 -22.195 1.00 41.81 121 ALA A C 1
ATOM 997 O O . ALA A 1 121 ? 14.012 3.327 -22.822 1.00 41.81 121 ALA A O 1
ATOM 998 N N . ILE A 1 122 ? 15.755 3.254 -21.403 1.00 49.28 122 ILE A N 1
ATOM 999 C CA . ILE A 1 122 ? 15.602 1.840 -21.060 1.00 49.28 122 ILE A CA 1
ATOM 1000 C C . ILE A 1 122 ? 14.370 1.734 -20.145 1.00 49.28 122 ILE A C 1
ATOM 1002 O O . ILE A 1 122 ? 14.310 2.477 -19.163 1.00 49.28 122 ILE A O 1
ATOM 1006 N N . PRO A 1 123 ? 13.383 0.870 -20.445 1.00 53.47 123 PRO A N 1
ATOM 1007 C CA . PRO A 1 123 ? 12.222 0.694 -19.578 1.00 53.47 123 PRO A CA 1
ATOM 1008 C C . PRO A 1 123 ? 12.690 0.195 -18.212 1.00 53.47 123 PRO A C 1
ATOM 1010 O O . PRO A 1 123 ? 13.258 -0.892 -18.126 1.00 53.47 123 PRO A O 1
ATOM 1013 N N . MET A 1 124 ? 12.478 0.990 -17.163 1.00 64.88 124 MET A N 1
ATOM 1014 C CA . MET A 1 124 ? 12.969 0.652 -15.823 1.00 64.88 124 MET A CA 1
ATOM 1015 C C . MET A 1 124 ? 12.027 -0.286 -15.081 1.00 64.88 124 MET A C 1
ATOM 1017 O O . MET A 1 124 ? 12.511 -1.111 -14.316 1.00 64.88 124 MET A O 1
ATOM 1021 N N . HIS A 1 125 ? 10.716 -0.235 -15.350 1.00 75.25 125 HIS A N 1
ATOM 1022 C CA . HIS A 1 125 ? 9.754 -1.120 -14.697 1.00 75.25 125 HIS A CA 1
ATOM 1023 C C . HIS A 1 125 ? 8.695 -1.676 -15.657 1.00 75.25 125 HIS A C 1
ATOM 1025 O O . HIS A 1 125 ? 8.285 -1.036 -16.633 1.00 75.25 125 HIS A O 1
ATOM 1031 N N . LYS A 1 126 ? 8.226 -2.895 -15.372 1.00 82.81 126 LYS A N 1
ATOM 1032 C CA . LYS A 1 126 ? 7.079 -3.514 -16.054 1.00 82.81 126 LYS A CA 1
ATOM 1033 C C . LYS A 1 126 ? 6.166 -4.228 -15.061 1.00 82.81 126 LYS A C 1
ATOM 1035 O O . LYS A 1 126 ? 6.619 -4.900 -14.141 1.00 82.81 126 LYS A O 1
ATOM 1040 N N . LEU A 1 127 ? 4.867 -4.133 -15.308 1.00 84.12 127 LEU A N 1
ATOM 1041 C CA . LEU A 1 127 ? 3.808 -4.807 -14.569 1.00 84.12 127 LEU A CA 1
ATOM 1042 C C . LEU A 1 127 ? 3.218 -5.925 -15.430 1.00 84.12 127 LEU A C 1
ATOM 1044 O O . LEU A 1 127 ? 2.682 -5.660 -16.503 1.00 84.12 127 LEU A O 1
ATOM 1048 N N . GLU A 1 128 ? 3.262 -7.165 -14.961 1.00 87.88 128 GLU A N 1
ATOM 1049 C CA . GLU A 1 128 ? 2.481 -8.267 -15.528 1.00 87.88 128 GLU A CA 1
ATOM 1050 C C . GLU A 1 128 ? 1.179 -8.416 -14.744 1.00 87.88 128 GLU A C 1
ATOM 1052 O O . GLU A 1 128 ? 1.213 -8.656 -13.538 1.00 87.88 128 GLU A O 1
ATOM 1057 N N . LEU A 1 129 ? 0.036 -8.299 -15.423 1.00 86.50 129 LEU A N 1
ATOM 1058 C CA . LEU A 1 129 ? -1.286 -8.504 -14.830 1.00 86.50 129 LEU A CA 1
ATOM 1059 C C . LEU A 1 129 ? -2.106 -9.458 -15.700 1.00 86.50 129 LEU A C 1
ATOM 1061 O O . LEU A 1 129 ? -2.408 -9.154 -16.854 1.00 86.50 129 LEU A O 1
ATOM 1065 N N . ILE A 1 130 ? -2.510 -10.590 -15.121 1.00 87.75 130 ILE A N 1
ATOM 1066 C CA . ILE A 1 130 ? -3.348 -11.599 -15.778 1.00 87.75 130 ILE A CA 1
ATOM 1067 C C . ILE A 1 130 ? -4.570 -11.874 -14.909 1.00 87.75 130 ILE A C 1
ATOM 1069 O O . ILE A 1 130 ? -4.437 -12.221 -13.734 1.00 87.75 130 ILE A O 1
ATOM 1073 N N . LEU A 1 131 ? -5.759 -11.759 -15.502 1.00 87.88 131 LEU A N 1
ATOM 1074 C CA . LEU A 1 131 ? -7.035 -12.070 -14.860 1.00 87.88 131 LEU A CA 1
ATOM 1075 C C . LEU A 1 131 ? -7.544 -13.467 -15.247 1.00 87.88 131 LEU A C 1
ATOM 1077 O O . LEU A 1 131 ? -7.255 -13.990 -16.323 1.00 87.88 131 LEU A O 1
ATOM 1081 N N . ASP A 1 132 ? -8.352 -14.064 -14.377 1.00 90.69 132 ASP A N 1
ATOM 1082 C CA . ASP A 1 132 ? -9.152 -15.248 -14.655 1.00 90.69 132 ASP A CA 1
ATOM 1083 C C . ASP A 1 132 ? -10.446 -14.871 -15.383 1.00 90.69 132 ASP A C 1
ATOM 1085 O O . ASP A 1 132 ? -11.533 -14.886 -14.807 1.00 90.69 132 ASP A O 1
ATOM 1089 N N . GLU A 1 133 ? -10.328 -14.492 -16.656 1.00 91.50 133 GLU A N 1
ATOM 1090 C CA . GLU A 1 133 ? -11.473 -14.004 -17.436 1.00 91.50 133 GLU A CA 1
ATOM 1091 C C . GLU A 1 133 ? -12.614 -15.025 -17.514 1.00 91.50 133 GLU A C 1
ATOM 1093 O O . GLU A 1 133 ? -13.779 -14.651 -17.402 1.00 91.50 133 GLU A O 1
ATOM 1098 N N . GLN A 1 134 ? -12.294 -16.319 -17.632 1.00 91.38 134 GLN A N 1
ATOM 1099 C CA . GLN A 1 134 ? -13.311 -17.371 -17.670 1.00 91.38 134 GLN A CA 1
ATOM 1100 C C . GLN A 1 134 ? -14.091 -17.432 -16.355 1.00 91.38 134 GLN A C 1
ATOM 1102 O O . GLN A 1 134 ? -15.314 -17.501 -16.380 1.00 91.38 134 GLN A O 1
ATOM 1107 N N . ARG A 1 135 ? -13.408 -17.328 -15.210 1.00 91.00 135 ARG A N 1
ATOM 1108 C CA . ARG A 1 135 ? -14.075 -17.309 -13.905 1.00 91.00 135 ARG A CA 1
ATOM 1109 C C . ARG A 1 135 ? -14.929 -16.055 -13.711 1.00 91.00 135 ARG A C 1
ATOM 1111 O O . ARG A 1 135 ? -16.016 -16.157 -13.157 1.00 91.00 135 ARG A O 1
ATOM 1118 N N . ILE A 1 136 ? -14.481 -14.895 -14.200 1.00 89.56 136 ILE A N 1
ATOM 1119 C CA . ILE A 1 136 ? -15.297 -13.667 -14.206 1.00 89.56 136 ILE A CA 1
ATOM 1120 C C . ILE A 1 136 ? -16.600 -13.896 -14.987 1.00 89.56 136 ILE A C 1
ATOM 1122 O O . ILE A 1 136 ? -17.678 -13.528 -14.518 1.00 89.56 136 ILE A O 1
ATOM 1126 N N . ILE A 1 137 ? -16.500 -14.513 -16.169 1.00 90.19 137 ILE A N 1
ATOM 1127 C CA . ILE A 1 137 ? -17.647 -14.822 -17.031 1.00 90.19 137 ILE A CA 1
ATOM 1128 C C . ILE A 1 137 ? -18.583 -15.834 -16.359 1.00 90.19 137 ILE A C 1
ATOM 1130 O O . ILE A 1 137 ? -19.796 -15.626 -16.362 1.00 90.19 137 ILE A O 1
ATOM 1134 N N . ASP A 1 138 ? -18.029 -16.897 -15.776 1.00 93.00 138 ASP A N 1
ATOM 1135 C CA . ASP A 1 138 ? -18.791 -17.989 -15.165 1.00 93.00 138 ASP A CA 1
ATOM 1136 C C . ASP A 1 138 ? -19.521 -17.545 -13.888 1.00 93.00 138 ASP A C 1
ATOM 1138 O O . ASP A 1 138 ? -20.688 -17.890 -13.696 1.00 93.00 138 ASP A O 1
ATOM 1142 N N . ASP A 1 139 ? -18.865 -16.750 -13.034 1.00 91.19 139 ASP A N 1
ATOM 1143 C CA . ASP A 1 139 ? -19.460 -16.226 -11.799 1.00 91.19 139 ASP A CA 1
ATOM 1144 C C . ASP A 1 139 ? -20.574 -15.208 -12.097 1.00 91.19 139 ASP A C 1
ATOM 1146 O O . ASP A 1 139 ? -21.539 -15.089 -11.339 1.00 91.19 139 ASP A O 1
ATOM 1150 N N . GLY A 1 140 ? -20.434 -14.431 -13.179 1.00 88.06 140 GLY A N 1
ATOM 1151 C CA . GLY A 1 140 ? -21.419 -13.433 -13.610 1.00 88.06 140 GLY A CA 1
ATOM 1152 C C . GLY A 1 140 ? -21.642 -12.273 -12.627 1.00 88.06 140 GLY A C 1
ATOM 1153 O O . GLY A 1 140 ? -22.589 -11.503 -12.796 1.00 88.06 140 GLY A O 1
ATOM 1154 N N . LEU A 1 141 ? -20.791 -12.134 -11.601 1.00 86.75 141 LEU A N 1
ATOM 1155 C CA . LEU A 1 141 ? -20.891 -11.101 -10.558 1.00 86.75 141 LEU A CA 1
ATOM 1156 C C . LEU A 1 141 ? -20.469 -9.711 -11.053 1.00 86.75 141 LEU A C 1
ATOM 1158 O O . LEU A 1 141 ? -20.946 -8.697 -10.545 1.00 86.75 141 LEU A O 1
ATOM 1162 N N . ILE A 1 142 ? -19.585 -9.670 -12.049 1.00 86.50 142 ILE A N 1
ATOM 1163 C CA . ILE A 1 142 ? -19.115 -8.463 -12.737 1.00 86.50 142 ILE A CA 1
ATOM 1164 C C . ILE A 1 142 ? -19.020 -8.756 -14.236 1.00 86.50 142 ILE A C 1
ATOM 1166 O O . ILE A 1 142 ? -18.866 -9.908 -14.641 1.00 86.50 142 ILE A O 1
ATOM 1170 N N . ARG A 1 143 ? -19.082 -7.723 -15.079 1.00 88.75 143 ARG A N 1
ATOM 1171 C CA . ARG A 1 143 ? -18.876 -7.889 -16.524 1.00 88.75 143 ARG A CA 1
ATOM 1172 C C . ARG A 1 143 ? -17.403 -7.728 -16.861 1.00 88.75 143 ARG A C 1
ATOM 1174 O O . ARG A 1 143 ? -16.774 -6.764 -16.430 1.00 88.75 143 ARG A O 1
ATOM 1181 N N . ILE A 1 144 ? -16.877 -8.629 -17.688 1.00 89.44 144 ILE A N 1
ATOM 1182 C CA . ILE A 1 144 ? -15.481 -8.567 -18.136 1.00 89.44 144 ILE A CA 1
ATOM 1183 C C . ILE A 1 144 ? -15.168 -7.258 -18.879 1.00 89.44 144 ILE A C 1
ATOM 1185 O O . ILE A 1 144 ? -14.087 -6.701 -18.714 1.00 89.44 144 ILE A O 1
ATOM 1189 N N . ASP A 1 145 ? -16.140 -6.706 -19.609 1.00 88.25 145 ASP A N 1
ATOM 1190 C CA . ASP A 1 145 ? -15.993 -5.414 -20.286 1.00 88.25 145 ASP A CA 1
ATOM 1191 C C . ASP A 1 145 ? -15.799 -4.260 -19.292 1.00 88.25 145 ASP A C 1
ATOM 1193 O O . ASP A 1 14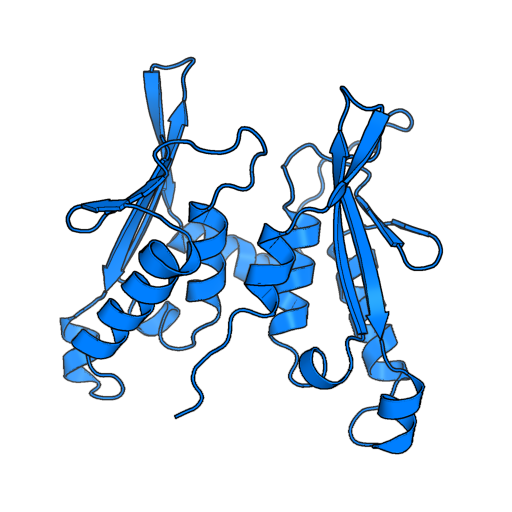5 ? -14.972 -3.382 -19.528 1.00 88.25 145 ASP A O 1
ATOM 1197 N N . ASP A 1 146 ? -16.503 -4.272 -18.156 1.00 84.69 146 ASP A N 1
ATOM 1198 C CA . ASP A 1 146 ? -16.364 -3.236 -17.125 1.00 84.69 146 ASP A CA 1
ATOM 1199 C C . ASP A 1 146 ? -14.973 -3.299 -16.478 1.00 84.69 146 ASP A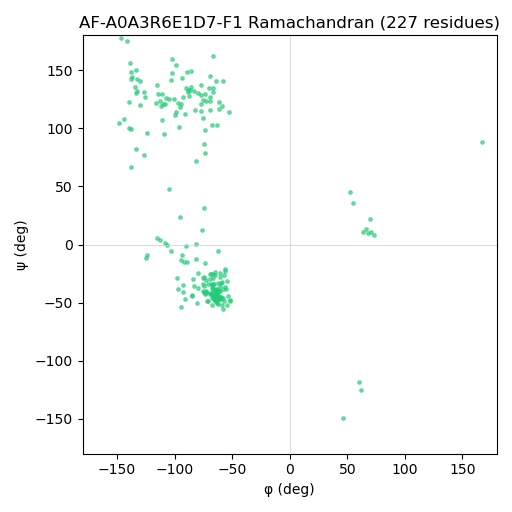 C 1
ATOM 1201 O O . ASP A 1 146 ? -14.339 -2.267 -16.253 1.00 84.69 146 ASP A O 1
ATOM 1205 N N . VAL A 1 147 ? -14.466 -4.514 -16.249 1.00 85.94 147 VAL A N 1
ATOM 1206 C CA . VAL A 1 147 ? -13.108 -4.748 -15.743 1.00 85.94 147 VAL A CA 1
ATOM 1207 C C . VAL A 1 147 ? -12.059 -4.262 -16.743 1.00 85.94 147 VAL A C 1
ATOM 1209 O O . VAL A 1 147 ? -11.165 -3.501 -16.377 1.00 85.94 147 VAL A O 1
ATOM 1212 N N . ASN A 1 148 ? -12.185 -4.637 -18.016 1.00 87.50 148 ASN A N 1
ATOM 1213 C CA . ASN A 1 148 ? -11.252 -4.227 -19.064 1.00 87.50 148 ASN A CA 1
ATOM 1214 C C . ASN A 1 148 ? -11.247 -2.708 -19.272 1.00 87.50 148 ASN A C 1
ATOM 1216 O O . ASN A 1 148 ? -10.177 -2.114 -19.409 1.00 87.50 148 ASN A O 1
ATOM 1220 N N . ASN A 1 149 ? -12.418 -2.068 -19.233 1.00 83.81 149 ASN A N 1
ATOM 1221 C CA . ASN A 1 149 ? -12.538 -0.613 -19.306 1.00 83.81 149 ASN A CA 1
ATOM 1222 C C . ASN A 1 149 ? -11.878 0.067 -18.100 1.00 83.81 149 ASN A C 1
ATOM 1224 O O . ASN A 1 149 ? -11.170 1.060 -18.268 1.00 83.81 149 ASN A O 1
ATOM 1228 N N . TYR A 1 150 ? -12.069 -0.475 -16.891 1.00 83.50 150 TYR A N 1
ATOM 1229 C CA . TYR A 1 150 ? -11.395 0.022 -15.693 1.00 83.50 150 TYR A CA 1
ATOM 1230 C C . TYR A 1 150 ? -9.870 -0.079 -15.820 1.00 83.50 150 TYR A C 1
ATOM 1232 O O . TYR A 1 150 ? -9.176 0.901 -15.560 1.00 83.50 150 TYR A O 1
ATOM 1240 N N . LEU A 1 151 ? -9.347 -1.226 -16.269 1.00 85.44 151 LEU A N 1
ATOM 1241 C CA . LEU A 1 151 ? -7.909 -1.430 -16.463 1.00 85.44 151 LEU A CA 1
ATOM 1242 C C . LEU A 1 151 ? -7.324 -0.508 -17.535 1.00 85.44 151 LEU A C 1
ATOM 1244 O O . LEU A 1 151 ? -6.270 0.080 -17.311 1.00 85.44 151 LEU A O 1
ATOM 1248 N N . ALA A 1 152 ? -7.999 -0.348 -18.676 1.00 81.94 152 ALA A N 1
ATOM 1249 C CA . ALA A 1 152 ? -7.551 0.550 -19.739 1.00 81.94 152 ALA A CA 1
ATOM 1250 C C . ALA A 1 152 ? -7.466 1.998 -19.240 1.00 81.94 152 ALA A C 1
ATOM 1252 O O . ALA A 1 152 ? -6.438 2.658 -19.411 1.00 81.94 152 ALA A O 1
ATOM 1253 N N . LYS A 1 153 ? -8.507 2.456 -18.537 1.00 76.88 153 LYS A N 1
ATOM 1254 C CA . LYS A 1 153 ? -8.541 3.794 -17.953 1.00 76.88 153 LYS A CA 1
ATOM 1255 C C . LYS A 1 153 ? -7.469 3.983 -16.881 1.00 76.88 153 LYS A C 1
ATOM 1257 O O . LYS A 1 153 ? -6.761 4.985 -16.895 1.00 76.88 153 LYS A O 1
ATOM 1262 N N . LEU A 1 154 ? -7.336 3.043 -15.948 1.00 75.44 154 LEU A N 1
ATOM 1263 C CA . LEU A 1 154 ? -6.376 3.144 -14.850 1.00 75.44 154 LEU A CA 1
ATOM 1264 C C . LEU A 1 154 ? -4.931 3.063 -15.354 1.00 75.44 154 LEU A C 1
ATOM 1266 O O . LEU A 1 154 ? -4.117 3.914 -15.020 1.00 75.44 154 LEU A O 1
ATOM 1270 N N . ILE A 1 155 ? -4.591 2.041 -16.133 1.00 79.94 155 ILE A N 1
ATOM 1271 C CA . ILE A 1 155 ? -3.192 1.717 -16.427 1.00 79.94 155 ILE A CA 1
ATOM 1272 C C . ILE A 1 155 ? -2.663 2.547 -17.598 1.00 79.94 155 ILE A C 1
ATOM 1274 O O . ILE A 1 155 ? -1.560 3.081 -17.524 1.00 79.94 155 ILE A O 1
ATOM 1278 N N . VAL A 1 156 ? -3.458 2.686 -18.661 1.00 75.44 156 VAL A N 1
ATOM 1279 C CA . VAL A 1 156 ? -3.014 3.332 -19.902 1.00 75.44 156 VAL A CA 1
ATOM 1280 C C . VAL A 1 156 ? -3.398 4.807 -19.916 1.00 75.44 156 VAL A C 1
ATOM 1282 O O . VAL A 1 156 ? -2.535 5.654 -20.106 1.00 75.44 156 VAL A O 1
ATOM 1285 N N . GLU A 1 157 ? -4.671 5.143 -19.699 1.00 71.69 157 GLU A N 1
ATOM 1286 C CA . GLU A 1 157 ? -5.115 6.543 -19.813 1.00 71.69 157 GLU A CA 1
ATOM 1287 C C . GLU A 1 157 ? -4.637 7.407 -18.640 1.00 71.69 157 GLU A C 1
ATOM 1289 O O . GLU A 1 157 ? -4.202 8.536 -18.848 1.00 71.69 157 GLU A O 1
ATOM 1294 N N . THR A 1 158 ? -4.714 6.882 -17.412 1.00 63.66 158 THR A N 1
ATOM 1295 C CA . THR A 1 158 ? -4.373 7.639 -16.196 1.00 63.66 158 THR A CA 1
ATOM 1296 C C . THR A 1 158 ? -2.878 7.598 -15.900 1.00 63.66 158 THR A C 1
ATOM 1298 O O . THR A 1 158 ? -2.302 8.629 -15.576 1.00 63.66 158 THR A O 1
ATOM 1301 N N . ASN A 1 159 ? -2.252 6.422 -16.007 1.00 68.19 159 ASN A N 1
ATOM 1302 C CA . ASN A 1 159 ? -0.844 6.233 -15.640 1.00 68.19 159 ASN A CA 1
ATOM 1303 C C . ASN A 1 159 ? 0.110 6.167 -16.842 1.00 68.19 159 ASN A C 1
ATOM 1305 O O . ASN A 1 159 ? 1.320 6.136 -16.654 1.00 68.19 159 ASN A O 1
ATOM 1309 N N . GLY A 1 160 ? -0.397 6.172 -18.078 1.00 73.25 160 GLY A N 1
ATOM 1310 C CA . GLY A 1 160 ? 0.445 6.276 -19.271 1.00 73.25 160 GLY A CA 1
ATOM 1311 C C . GLY A 1 160 ? 1.287 5.039 -19.588 1.00 73.25 160 GLY A C 1
ATOM 1312 O O . GLY A 1 160 ? 2.155 5.128 -20.456 1.00 73.25 160 GLY A O 1
ATOM 1313 N N . LEU A 1 161 ? 1.059 3.893 -18.934 1.00 80.75 161 LEU A N 1
ATOM 1314 C CA . LEU A 1 161 ? 1.840 2.689 -19.213 1.00 80.75 161 LEU A CA 1
ATOM 1315 C C . LEU A 1 161 ? 1.480 2.130 -20.587 1.00 80.75 161 LEU A C 1
ATOM 1317 O O . LEU A 1 161 ? 0.308 1.948 -20.938 1.00 80.75 161 LEU A O 1
ATOM 1321 N N . ARG A 1 162 ? 2.508 1.774 -21.354 1.00 83.81 162 ARG A N 1
ATOM 1322 C CA . ARG A 1 162 ? 2.328 1.133 -22.654 1.00 83.81 162 ARG A CA 1
ATOM 1323 C C . ARG A 1 162 ? 2.038 -0.349 -22.461 1.00 83.81 162 ARG A C 1
ATOM 1325 O O . ARG A 1 162 ? 2.782 -1.051 -21.787 1.00 83.81 162 ARG A O 1
ATOM 1332 N N . ARG A 1 163 ? 0.993 -0.862 -23.111 1.00 83.56 163 ARG A N 1
ATOM 1333 C CA . ARG A 1 163 ? 0.693 -2.300 -23.108 1.00 83.56 163 ARG A CA 1
ATOM 1334 C C . ARG A 1 163 ? 1.509 -3.047 -24.166 1.00 83.56 163 ARG A C 1
ATOM 1336 O O . ARG A 1 163 ? 1.517 -2.662 -25.334 1.00 83.56 163 ARG A O 1
ATOM 1343 N N . GLU A 1 164 ? 2.122 -4.157 -23.771 1.00 85.56 164 GLU A N 1
ATOM 1344 C CA . GLU A 1 164 ? 2.822 -5.106 -24.638 1.00 85.56 164 GLU A CA 1
ATOM 1345 C C . GLU A 1 164 ? 2.496 -6.545 -24.216 1.00 85.56 164 GLU A C 1
ATOM 1347 O O . GLU A 1 164 ? 3.025 -7.074 -23.240 1.00 85.56 164 GLU A O 1
ATOM 1352 N N . GLY A 1 165 ? 1.569 -7.188 -24.932 1.00 85.50 165 GLY A N 1
ATOM 1353 C CA . GLY A 1 165 ? 1.050 -8.498 -24.532 1.00 85.50 165 GLY A CA 1
ATOM 1354 C C . GLY A 1 165 ? 0.375 -8.445 -23.154 1.00 85.50 165 GLY A C 1
ATOM 1355 O O . GLY A 1 165 ? -0.615 -7.726 -22.975 1.00 85.50 165 GLY A O 1
ATOM 1356 N N . ASN A 1 166 ? 0.921 -9.211 -22.202 1.00 84.31 166 ASN A N 1
ATOM 1357 C CA . ASN A 1 166 ? 0.476 -9.262 -20.801 1.00 84.31 166 ASN A CA 1
ATOM 1358 C C . ASN A 1 166 ? 1.184 -8.240 -19.897 1.00 84.31 166 ASN A C 1
ATOM 1360 O O . ASN A 1 166 ? 0.890 -8.175 -18.703 1.00 84.31 166 ASN A O 1
ATOM 1364 N N . PHE A 1 167 ? 2.115 -7.464 -20.452 1.00 86.19 167 PHE A N 1
ATOM 1365 C CA . PHE A 1 167 ? 2.901 -6.494 -19.708 1.00 86.19 167 PHE A CA 1
ATOM 1366 C C . PHE A 1 167 ? 2.391 -5.073 -19.937 1.00 86.19 167 PHE A C 1
ATOM 1368 O O . PHE A 1 167 ? 1.939 -4.715 -21.027 1.00 86.19 167 PHE A O 1
ATOM 1375 N N . TYR A 1 168 ? 2.519 -4.257 -18.902 1.00 86.06 168 TYR A N 1
ATOM 1376 C CA . TYR A 1 168 ? 2.367 -2.812 -18.930 1.00 86.06 168 TYR A CA 1
ATOM 1377 C C . TYR A 1 168 ? 3.718 -2.204 -18.566 1.00 86.06 168 TYR A C 1
ATOM 1379 O O . TYR A 1 168 ? 4.277 -2.531 -17.524 1.00 86.06 168 TYR A O 1
ATOM 1387 N N . ILE A 1 169 ? 4.271 -1.385 -19.451 1.00 81.75 169 ILE A N 1
ATOM 1388 C CA . ILE A 1 169 ? 5.655 -0.916 -19.396 1.00 81.75 169 ILE A CA 1
ATOM 1389 C C . ILE A 1 169 ? 5.661 0.573 -19.068 1.00 81.75 169 ILE A C 1
ATOM 1391 O O . ILE A 1 169 ? 4.970 1.359 -19.724 1.00 81.75 169 ILE A O 1
ATOM 1395 N N . GLU A 1 170 ? 6.455 0.941 -18.069 1.00 76.06 170 GLU A N 1
ATOM 1396 C CA . GLU A 1 170 ? 6.729 2.323 -17.693 1.00 76.06 170 GLU A CA 1
ATOM 1397 C C . GLU A 1 170 ? 7.974 2.814 -18.448 1.00 76.06 170 GLU A C 1
ATOM 1399 O O . GLU A 1 170 ? 9.083 2.313 -18.258 1.00 76.06 170 GLU A O 1
ATOM 1404 N N . GLU A 1 171 ? 7.780 3.765 -19.367 1.00 65.94 171 GLU A N 1
ATOM 1405 C CA . GLU A 1 171 ? 8.846 4.265 -20.252 1.00 65.94 171 GLU A CA 1
ATOM 1406 C C . GLU A 1 171 ? 9.544 5.526 -19.718 1.00 65.94 171 GLU A C 1
ATOM 1408 O O . GLU A 1 171 ? 10.591 5.901 -20.245 1.00 65.94 171 GLU A O 1
ATOM 1413 N N . ASN A 1 172 ? 8.984 6.190 -18.698 1.00 56.97 172 ASN A N 1
ATOM 1414 C CA . ASN A 1 172 ? 9.535 7.423 -18.133 1.00 56.97 172 ASN A CA 1
ATOM 1415 C C . ASN A 1 172 ? 9.786 7.284 -16.621 1.00 56.97 172 ASN A C 1
ATOM 1417 O O . ASN A 1 172 ? 8.861 7.483 -15.841 1.00 56.97 172 ASN A O 1
ATOM 1421 N N . PRO A 1 173 ? 11.017 6.953 -16.212 1.00 50.59 173 PRO A N 1
ATOM 1422 C CA . PRO A 1 173 ? 11.343 6.588 -14.840 1.00 50.59 173 PRO A CA 1
A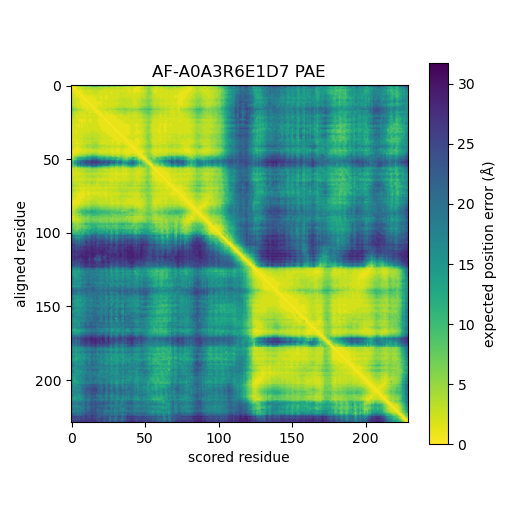TOM 1423 C C . PRO A 1 173 ? 11.860 7.764 -14.002 1.00 50.59 173 PRO A C 1
ATOM 1425 O O . PRO A 1 173 ? 12.625 7.526 -13.074 1.00 50.59 173 PRO A O 1
ATOM 1428 N N . GLU A 1 174 ? 11.537 9.023 -14.342 1.00 43.22 174 GLU A N 1
ATOM 1429 C CA . GLU A 1 174 ? 12.073 10.168 -13.579 1.00 43.22 174 GLU A CA 1
ATOM 1430 C C . GLU A 1 174 ? 11.741 10.081 -12.072 1.00 43.22 174 GLU A C 1
ATOM 1432 O O . GLU A 1 174 ? 12.537 10.581 -11.288 1.00 43.22 174 GLU A O 1
ATOM 1437 N N . ASP A 1 175 ? 10.697 9.332 -11.673 1.00 43.62 175 ASP A N 1
ATOM 1438 C CA . ASP A 1 175 ? 10.313 9.090 -10.273 1.00 43.62 175 ASP A CA 1
ATOM 1439 C C . ASP A 1 175 ? 10.011 7.597 -9.978 1.00 43.62 175 ASP A C 1
ATOM 1441 O O . ASP A 1 175 ? 8.851 7.186 -9.959 1.00 43.62 175 ASP A O 1
ATOM 1445 N N . GLY A 1 176 ? 11.035 6.770 -9.723 1.00 52.03 176 GLY A N 1
ATOM 1446 C CA . GLY A 1 176 ? 10.889 5.447 -9.075 1.00 52.03 176 GLY A CA 1
ATOM 1447 C C . GLY A 1 176 ? 9.763 4.534 -9.608 1.00 52.03 176 GLY A C 1
ATOM 1448 O O . GLY A 1 176 ? 9.416 4.557 -10.785 1.00 52.03 176 GLY A O 1
ATOM 1449 N N . LEU A 1 177 ? 9.194 3.693 -8.736 1.00 51.78 177 LEU A N 1
ATOM 1450 C CA . LEU A 1 177 ? 8.060 2.792 -9.022 1.00 51.78 177 LEU A CA 1
ATOM 1451 C C . LEU A 1 177 ? 6.680 3.487 -9.078 1.00 51.78 177 LEU A C 1
ATOM 1453 O O . LEU A 1 177 ? 5.639 2.820 -9.019 1.00 51.78 177 LEU A O 1
ATOM 1457 N N . GLY A 1 178 ? 6.631 4.821 -9.132 1.00 59.38 178 GLY A N 1
ATOM 1458 C CA . GLY A 1 178 ? 5.448 5.611 -8.774 1.00 59.38 178 GLY A CA 1
ATOM 1459 C C . GLY A 1 178 ? 4.151 5.176 -9.468 1.00 59.38 178 GLY A C 1
ATOM 1460 O O . GLY A 1 178 ? 3.126 4.963 -8.806 1.00 59.38 178 GLY A O 1
ATOM 1461 N N . ALA A 1 179 ? 4.178 4.967 -10.789 1.00 67.56 179 ALA A N 1
ATOM 1462 C CA . ALA A 1 179 ? 2.974 4.621 -11.543 1.00 67.56 179 ALA A CA 1
ATOM 1463 C C . ALA A 1 179 ? 2.522 3.169 -11.317 1.00 67.56 179 ALA A C 1
ATOM 1465 O O . ALA A 1 179 ? 1.324 2.908 -11.158 1.00 67.56 179 ALA A O 1
ATOM 1466 N N . ILE A 1 180 ? 3.455 2.209 -11.265 1.00 72.44 180 ILE A N 1
ATOM 1467 C CA . ILE A 1 180 ? 3.121 0.797 -11.017 1.00 72.44 180 ILE A CA 1
ATOM 1468 C C . ILE A 1 180 ? 2.596 0.612 -9.592 1.00 72.44 180 ILE A C 1
ATOM 1470 O O . ILE A 1 180 ? 1.583 -0.069 -9.398 1.00 72.44 180 ILE A O 1
ATOM 1474 N N . THR A 1 181 ? 3.209 1.272 -8.611 1.00 66.50 181 THR A N 1
ATOM 1475 C CA . THR A 1 181 ? 2.722 1.289 -7.231 1.00 66.50 181 THR A CA 1
ATOM 1476 C C . THR A 1 181 ? 1.315 1.877 -7.143 1.00 66.50 181 THR A C 1
ATOM 1478 O O . THR A 1 181 ? 0.433 1.299 -6.500 1.00 66.50 181 THR A O 1
ATOM 1481 N N . HIS A 1 182 ? 1.049 2.993 -7.825 1.00 66.50 182 HIS A N 1
ATOM 1482 C CA . HIS A 1 182 ? -0.296 3.561 -7.863 1.00 66.50 182 HIS A CA 1
ATOM 1483 C C . HIS A 1 182 ? -1.318 2.580 -8.463 1.00 66.50 182 HIS A C 1
ATOM 1485 O O . HIS A 1 182 ? -2.389 2.361 -7.883 1.00 66.50 182 HIS A O 1
ATOM 1491 N N . ILE A 1 183 ? -0.990 1.943 -9.589 1.00 74.94 183 ILE A N 1
ATOM 1492 C CA . ILE A 1 183 ? -1.853 0.937 -10.220 1.00 74.94 183 ILE A CA 1
ATOM 1493 C C . ILE A 1 183 ? -2.152 -0.201 -9.239 1.00 74.94 183 ILE A C 1
ATOM 1495 O O . ILE A 1 183 ? -3.318 -0.542 -9.034 1.00 74.94 183 ILE A O 1
ATOM 1499 N N . ALA A 1 184 ? -1.125 -0.742 -8.584 1.00 72.94 184 ALA A N 1
ATOM 1500 C CA . ALA A 1 184 ? -1.250 -1.782 -7.569 1.00 72.94 184 ALA A CA 1
ATOM 1501 C C . ALA A 1 184 ? -2.224 -1.399 -6.440 1.00 72.94 184 ALA A C 1
ATOM 1503 O O . ALA A 1 184 ? -3.086 -2.193 -6.047 1.00 72.94 184 ALA A O 1
ATOM 1504 N N . LEU A 1 185 ? -2.144 -0.163 -5.941 1.00 65.38 185 LEU A N 1
ATOM 1505 C CA . LEU A 1 185 ? -3.045 0.346 -4.906 1.00 65.38 185 LEU A CA 1
ATOM 1506 C C . LEU A 1 185 ? -4.483 0.476 -5.394 1.00 65.38 185 LEU A C 1
ATOM 1508 O O . LEU A 1 185 ? -5.406 0.062 -4.693 1.00 65.38 185 LEU A O 1
ATOM 1512 N N . CYS A 1 186 ? -4.698 1.014 -6.588 1.00 68.38 186 CYS A N 1
ATOM 1513 C CA . CYS A 1 186 ? -6.039 1.143 -7.147 1.00 68.38 186 CYS A CA 1
ATOM 1514 C C . CYS A 1 186 ? -6.694 -0.222 -7.377 1.00 68.38 186 CYS A C 1
ATOM 1516 O O . CYS A 1 186 ? -7.860 -0.410 -7.019 1.00 68.38 186 CYS A O 1
ATOM 1518 N N . LEU A 1 187 ? -5.925 -1.189 -7.880 1.00 75.38 187 LEU A N 1
ATOM 1519 C CA . LEU A 1 187 ? -6.375 -2.562 -8.084 1.00 75.38 187 LEU A CA 1
ATOM 1520 C C . LEU A 1 187 ? -6.724 -3.260 -6.768 1.00 75.38 187 LEU A C 1
ATOM 1522 O O . LEU A 1 187 ? -7.784 -3.867 -6.665 1.00 75.38 187 LEU A O 1
ATOM 1526 N N . SER A 1 188 ? -5.904 -3.114 -5.728 1.00 65.88 188 SER A N 1
ATOM 1527 C CA . SER A 1 188 ? -6.165 -3.742 -4.424 1.00 65.88 188 SER A CA 1
ATOM 1528 C C . SER A 1 188 ? -7.473 -3.315 -3.744 1.00 65.88 188 SER A C 1
ATOM 1530 O O . SER A 1 188 ? -8.006 -4.064 -2.929 1.00 65.88 188 SER A O 1
ATOM 1532 N N . LYS A 1 189 ? -7.990 -2.124 -4.077 1.00 63.50 189 LYS A N 1
ATOM 1533 C CA . LYS A 1 189 ? -9.256 -1.587 -3.551 1.00 63.50 189 LYS A CA 1
ATOM 1534 C C . LYS A 1 189 ? -10.469 -2.147 -4.286 1.00 63.50 189 LYS A C 1
ATOM 1536 O O . LYS A 1 189 ? -11.603 -1.954 -3.856 1.00 63.50 189 LYS A O 1
ATOM 1541 N N . GLN A 1 190 ? -10.254 -2.809 -5.418 1.00 68.81 190 GLN A N 1
ATOM 1542 C CA . GLN A 1 190 ? -11.326 -3.432 -6.165 1.00 68.81 190 GLN A CA 1
ATOM 1543 C C . GLN A 1 190 ? -11.650 -4.794 -5.552 1.00 68.81 190 GLN A C 1
ATOM 1545 O O . GLN A 1 190 ? -10.852 -5.727 -5.623 1.00 68.81 190 GLN A O 1
ATOM 1550 N N . ASN A 1 191 ? -12.864 -4.944 -5.020 1.00 71.94 191 ASN A N 1
ATOM 1551 C CA . ASN A 1 191 ? -13.331 -6.207 -4.429 1.00 71.94 191 ASN A CA 1
ATOM 1552 C C . ASN A 1 191 ? -13.204 -7.401 -5.387 1.00 71.94 191 ASN A C 1
ATOM 1554 O O . ASN A 1 191 ? -12.992 -8.534 -4.961 1.00 71.94 191 ASN A O 1
ATOM 1558 N N . TRP A 1 192 ? -13.332 -7.155 -6.691 1.00 80.19 192 TRP A N 1
ATOM 1559 C CA . TRP A 1 192 ? -13.192 -8.185 -7.712 1.00 80.19 192 TRP A CA 1
ATOM 1560 C C . TRP A 1 192 ? -11.738 -8.590 -7.968 1.00 80.19 192 TRP A C 1
ATOM 1562 O O . TRP A 1 192 ? -11.476 -9.730 -8.341 1.00 80.19 192 TRP A O 1
ATOM 1572 N N . PHE A 1 193 ? -10.781 -7.690 -7.760 1.00 81.31 193 PHE A N 1
ATOM 1573 C CA . PHE A 1 193 ? -9.402 -7.901 -8.179 1.00 81.31 193 PHE A CA 1
ATOM 1574 C C . PHE A 1 193 ? -8.758 -9.084 -7.464 1.00 81.31 193 PHE A C 1
ATOM 1576 O O . PHE A 1 193 ? -8.205 -9.963 -8.114 1.00 81.31 193 PHE A O 1
ATOM 1583 N N . ARG A 1 194 ? -8.932 -9.181 -6.143 1.00 73.25 194 ARG A N 1
ATOM 1584 C CA . ARG A 1 194 ? -8.405 -10.304 -5.348 1.00 73.25 194 ARG A CA 1
ATOM 1585 C C . ARG A 1 194 ? -8.989 -11.656 -5.753 1.00 73.25 194 ARG A C 1
ATOM 1587 O O . ARG A 1 194 ? -8.305 -12.668 -5.689 1.00 73.25 194 ARG A O 1
ATOM 1594 N N . ASN A 1 195 ? -10.249 -11.673 -6.178 1.00 78.75 195 ASN A N 1
ATOM 1595 C CA . ASN A 1 195 ? -10.944 -12.911 -6.525 1.00 78.75 195 ASN A CA 1
ATOM 1596 C C . ASN A 1 195 ? -10.573 -13.426 -7.918 1.00 78.75 195 ASN A C 1
ATOM 1598 O O . ASN A 1 195 ? -10.707 -14.625 -8.179 1.00 78.75 195 ASN A O 1
ATOM 1602 N N . TYR A 1 196 ? -10.128 -12.530 -8.802 1.00 85.44 196 TYR A N 1
ATOM 1603 C CA . TYR A 1 196 ? -9.957 -12.828 -10.219 1.00 85.44 196 TYR A CA 1
ATOM 1604 C C . TYR A 1 196 ? -8.551 -12.564 -10.764 1.00 85.44 196 TYR A C 1
ATOM 1606 O O . TYR A 1 196 ? -8.280 -12.972 -11.886 1.00 85.44 196 TYR A O 1
ATOM 1614 N N . ALA A 1 197 ? -7.630 -11.937 -10.031 1.00 83.62 197 ALA A N 1
ATOM 1615 C CA . ALA A 1 197 ? -6.236 -11.830 -10.457 1.00 83.62 197 ALA A CA 1
ATOM 1616 C C . ALA A 1 197 ? -5.517 -13.186 -10.320 1.00 83.62 197 ALA A C 1
ATOM 1618 O O . ALA A 1 197 ? -5.475 -13.770 -9.240 1.00 83.62 197 ALA A O 1
ATOM 1619 N N . LYS A 1 198 ? -4.940 -13.686 -11.420 1.00 84.12 198 LYS A N 1
ATOM 1620 C CA . LYS A 1 198 ? -4.083 -14.887 -11.449 1.00 84.12 198 LYS A CA 1
ATOM 1621 C C . LYS A 1 198 ? -2.611 -14.551 -11.303 1.00 84.12 198 LYS A C 1
ATOM 1623 O O . LYS A 1 198 ? -1.873 -15.286 -10.656 1.00 84.12 198 LYS A O 1
ATOM 1628 N N . VAL A 1 199 ? -2.180 -13.487 -11.972 1.00 82.38 199 VAL A N 1
ATOM 1629 C CA . VAL A 1 199 ? -0.791 -13.035 -11.959 1.00 82.38 199 VAL A CA 1
ATOM 1630 C C . VAL A 1 199 ? -0.783 -11.543 -11.748 1.00 82.38 199 VAL A C 1
ATOM 1632 O O . VAL A 1 199 ? -1.548 -10.816 -12.379 1.00 82.38 199 VAL A O 1
ATOM 1635 N N . LEU A 1 200 ? 0.104 -11.124 -10.862 1.00 80.62 200 LEU A N 1
ATOM 1636 C CA . LEU A 1 200 ? 0.428 -9.740 -10.625 1.00 80.62 200 LEU A CA 1
ATOM 1637 C C . LEU A 1 200 ? 1.890 -9.676 -10.217 1.00 80.62 200 LEU A C 1
ATOM 1639 O O . LEU A 1 200 ? 2.221 -10.105 -9.117 1.00 80.62 200 LEU A O 1
ATOM 1643 N N . LYS A 1 201 ? 2.764 -9.232 -11.112 1.00 80.81 201 LYS A N 1
ATOM 1644 C CA . LYS A 1 201 ? 4.207 -9.162 -10.863 1.00 80.81 201 LYS A CA 1
ATOM 1645 C C . LYS A 1 201 ? 4.738 -7.813 -11.300 1.00 80.81 201 LYS A C 1
ATOM 1647 O O . LYS A 1 201 ? 4.459 -7.391 -12.421 1.00 80.81 201 LYS A O 1
ATOM 1652 N N . CYS A 1 202 ? 5.499 -7.171 -10.426 1.00 79.19 202 CYS A N 1
ATOM 1653 C CA . CYS A 1 202 ? 6.331 -6.045 -10.806 1.00 79.19 202 CYS A CA 1
ATOM 1654 C C . CYS A 1 202 ? 7.725 -6.565 -11.131 1.00 79.19 202 CYS A C 1
ATOM 1656 O O . CYS A 1 202 ? 8.209 -7.511 -10.505 1.00 79.19 202 CYS A O 1
ATOM 1658 N N . TYR A 1 203 ? 8.341 -5.964 -12.134 1.00 79.25 203 TYR A N 1
ATOM 1659 C CA . TYR A 1 203 ? 9.713 -6.243 -12.479 1.00 79.25 203 TYR A CA 1
ATOM 1660 C C . TYR A 1 203 ? 10.468 -4.946 -12.673 1.00 79.25 203 TYR A C 1
ATOM 1662 O O . TYR A 1 203 ? 9.956 -4.034 -13.329 1.00 79.25 203 TYR A O 1
ATOM 1670 N N . ARG A 1 204 ? 11.719 -4.945 -12.228 1.00 75.38 204 ARG A N 1
ATOM 1671 C CA . ARG A 1 204 ? 12.648 -3.833 -12.355 1.00 75.38 204 ARG A CA 1
ATOM 1672 C C . ARG A 1 204 ? 13.815 -4.207 -13.250 1.00 75.38 204 ARG A C 1
ATOM 1674 O O . ARG A 1 204 ? 14.339 -5.313 -13.170 1.00 75.38 204 ARG A O 1
ATOM 1681 N N . TRP A 1 205 ? 14.207 -3.294 -14.126 1.00 73.81 205 TRP A N 1
ATOM 1682 C CA . TRP A 1 205 ? 15.390 -3.452 -14.954 1.00 73.81 205 TRP A CA 1
ATOM 1683 C C . TRP A 1 205 ? 16.643 -3.363 -14.090 1.00 73.81 205 TRP A C 1
ATOM 1685 O O . TRP A 1 205 ? 16.893 -2.355 -13.429 1.00 73.81 205 TRP A O 1
ATOM 1695 N N . ASN A 1 206 ? 17.458 -4.403 -14.150 1.00 67.44 206 ASN A N 1
ATOM 1696 C CA . ASN A 1 206 ? 18.761 -4.450 -13.529 1.00 67.44 206 ASN A CA 1
ATOM 1697 C C . ASN A 1 206 ? 19.826 -4.167 -14.596 1.00 67.44 206 ASN A C 1
ATOM 1699 O O . ASN A 1 206 ? 20.053 -4.945 -15.526 1.00 67.44 206 ASN A O 1
ATOM 1703 N N . ALA A 1 207 ? 20.482 -3.013 -14.467 1.00 66.56 207 ALA A N 1
ATOM 1704 C CA . ALA A 1 207 ? 21.504 -2.576 -15.411 1.00 66.56 207 ALA A CA 1
ATOM 1705 C C . ALA A 1 207 ? 22.763 -3.460 -15.389 1.00 66.56 207 ALA A C 1
ATOM 1707 O O . ALA A 1 207 ? 23.419 -3.594 -16.426 1.00 66.56 207 ALA A O 1
ATOM 1708 N N . ASP A 1 208 ? 23.074 -4.082 -14.249 1.00 65.56 208 ASP A N 1
ATOM 1709 C CA . ASP A 1 208 ? 24.252 -4.934 -14.079 1.00 65.56 208 ASP A CA 1
ATOM 1710 C C . ASP A 1 208 ? 24.062 -6.296 -14.750 1.00 65.56 208 ASP A C 1
ATOM 1712 O O . ASP A 1 208 ? 24.981 -6.817 -15.388 1.00 65.56 208 ASP A O 1
ATOM 1716 N N . THR A 1 209 ? 22.864 -6.874 -14.638 1.00 77.00 209 THR A N 1
ATOM 1717 C CA . THR A 1 209 ? 22.530 -8.168 -15.258 1.00 77.00 209 THR A CA 1
ATOM 1718 C C . THR A 1 209 ? 21.988 -8.027 -16.680 1.00 77.00 209 THR A C 1
ATOM 1720 O O . THR A 1 209 ? 21.988 -9.008 -17.424 1.00 77.00 209 THR A O 1
ATOM 1723 N N . GLN A 1 210 ? 21.585 -6.815 -17.080 1.00 74.62 210 GLN A N 1
ATOM 1724 C CA . GLN A 1 210 ? 20.859 -6.529 -18.322 1.00 74.62 210 GLN A CA 1
ATOM 1725 C C . GLN A 1 210 ? 19.576 -7.360 -18.469 1.00 74.62 210 GLN A C 1
ATOM 1727 O O . GLN A 1 210 ? 19.221 -7.781 -19.573 1.00 74.62 210 GLN A O 1
ATOM 1732 N N . ASP A 1 211 ? 18.895 -7.607 -17.352 1.00 77.88 211 ASP A N 1
ATOM 1733 C CA . ASP A 1 211 ? 17.633 -8.340 -17.306 1.00 77.88 211 ASP A CA 1
ATOM 1734 C C . ASP A 1 211 ? 16.675 -7.716 -16.281 1.00 77.88 211 ASP A C 1
ATOM 1736 O O . ASP A 1 211 ? 17.009 -6.762 -15.582 1.00 77.88 211 ASP A O 1
ATOM 1740 N N . PHE A 1 212 ? 15.451 -8.230 -16.223 1.00 76.44 212 PHE A N 1
ATOM 1741 C CA . PHE A 1 212 ? 14.428 -7.813 -15.279 1.00 76.44 212 PHE A CA 1
ATOM 1742 C C . PHE A 1 212 ? 14.394 -8.721 -14.047 1.00 76.44 212 PHE A C 1
ATOM 1744 O O 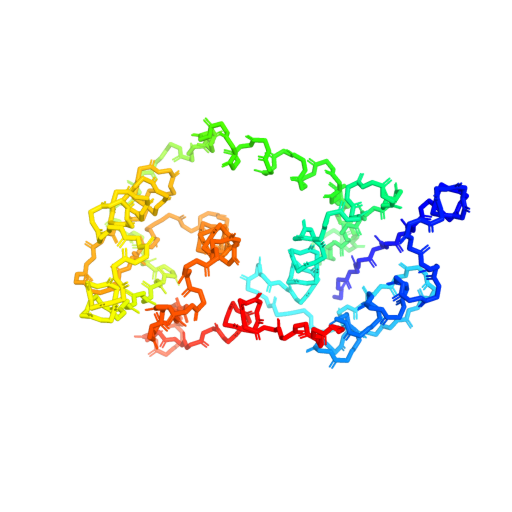. PHE A 1 212 ? 14.032 -9.896 -14.159 1.00 76.44 212 PHE A O 1
ATOM 1751 N N . ASP A 1 213 ? 14.649 -8.146 -12.876 1.00 74.06 213 ASP A N 1
ATOM 1752 C CA . ASP A 1 213 ? 14.449 -8.807 -11.587 1.00 74.06 213 ASP A CA 1
ATOM 1753 C C . ASP A 1 213 ? 12.998 -8.639 -11.120 1.00 74.06 213 ASP A C 1
ATOM 1755 O O . ASP A 1 213 ? 12.330 -7.661 -11.462 1.00 74.06 213 ASP A O 1
ATOM 1759 N N . ILE A 1 214 ? 12.482 -9.619 -10.374 1.00 73.81 214 ILE A N 1
ATOM 1760 C CA . ILE A 1 214 ? 11.150 -9.527 -9.761 1.00 73.81 214 ILE A CA 1
ATOM 1761 C C . ILE A 1 214 ? 11.243 -8.633 -8.530 1.00 73.81 214 ILE A C 1
ATOM 1763 O O . ILE A 1 214 ? 12.159 -8.767 -7.723 1.00 73.81 214 ILE A O 1
ATOM 1767 N N . GLU A 1 215 ? 10.257 -7.760 -8.384 1.00 69.31 215 GLU A N 1
ATOM 1768 C CA . GLU A 1 215 ? 10.152 -6.845 -7.261 1.00 69.31 215 GLU A CA 1
ATOM 1769 C C . GLU A 1 215 ? 8.999 -7.265 -6.345 1.00 69.31 215 GLU A C 1
ATOM 1771 O O . GLU A 1 215 ? 7.822 -6.961 -6.580 1.00 69.31 215 GLU A O 1
ATOM 1776 N N . ASP A 1 216 ? 9.354 -8.027 -5.310 1.00 61.53 216 ASP A N 1
ATOM 1777 C CA . ASP A 1 216 ? 8.404 -8.711 -4.424 1.00 61.53 216 ASP A CA 1
ATOM 1778 C C . ASP A 1 216 ? 7.603 -7.735 -3.538 1.00 61.53 216 ASP A C 1
ATOM 1780 O O . ASP A 1 216 ? 6.454 -8.010 -3.186 1.00 61.53 216 ASP A O 1
ATOM 1784 N N . ALA A 1 217 ? 8.143 -6.543 -3.250 1.00 54.56 217 ALA A N 1
ATOM 1785 C CA . ALA A 1 217 ? 7.527 -5.559 -2.354 1.00 54.56 217 ALA A CA 1
ATOM 1786 C C . ALA A 1 217 ? 6.094 -5.169 -2.769 1.00 54.56 217 ALA A C 1
ATOM 1788 O O . ALA A 1 217 ? 5.208 -5.031 -1.921 1.00 54.56 217 ALA A O 1
ATOM 1789 N N . ILE A 1 218 ? 5.832 -5.054 -4.075 1.00 55.28 218 ILE A N 1
ATOM 1790 C CA . ILE A 1 218 ? 4.509 -4.710 -4.614 1.00 55.28 218 ILE A CA 1
ATOM 1791 C C . ILE A 1 218 ? 3.539 -5.898 -4.529 1.00 55.28 218 ILE A C 1
ATOM 1793 O O . ILE A 1 218 ? 2.346 -5.695 -4.281 1.00 55.28 218 ILE A O 1
ATOM 1797 N N . GLN A 1 219 ? 4.023 -7.135 -4.689 1.00 57.44 219 GLN A N 1
ATOM 1798 C CA . GLN A 1 219 ? 3.190 -8.322 -4.469 1.00 57.44 219 GLN A CA 1
ATOM 1799 C C . GLN A 1 219 ? 2.728 -8.387 -3.014 1.00 57.44 219 GLN A C 1
ATOM 1801 O O . GLN A 1 219 ? 1.526 -8.517 -2.759 1.00 57.44 219 GLN A O 1
ATOM 1806 N N . ASP A 1 220 ? 3.648 -8.187 -2.073 1.00 55.34 220 ASP A N 1
ATOM 1807 C CA . ASP A 1 220 ? 3.330 -8.179 -0.648 1.00 55.34 220 ASP A CA 1
ATOM 1808 C C . ASP A 1 220 ? 2.343 -7.065 -0.295 1.00 55.34 220 ASP A C 1
ATOM 1810 O O . ASP A 1 220 ? 1.403 -7.279 0.460 1.00 55.34 220 ASP A O 1
ATOM 1814 N N . MET A 1 221 ? 2.484 -5.870 -0.875 1.00 55.94 221 MET A N 1
ATOM 1815 C CA . MET A 1 221 ? 1.532 -4.778 -0.646 1.00 55.94 221 MET A CA 1
ATOM 1816 C C . MET A 1 221 ? 0.105 -5.119 -1.079 1.00 55.94 221 MET A C 1
ATOM 1818 O O . MET A 1 221 ? -0.859 -4.544 -0.572 1.00 55.94 221 MET A O 1
ATOM 1822 N N . ILE A 1 222 ? -0.078 -5.995 -2.060 1.00 55.38 222 ILE A N 1
ATOM 1823 C CA . ILE A 1 222 ? -1.392 -6.299 -2.633 1.00 55.38 222 ILE A CA 1
ATOM 1824 C C . ILE A 1 222 ? -2.049 -7.488 -1.931 1.00 55.38 222 ILE A C 1
ATOM 1826 O O . ILE A 1 222 ? -3.272 -7.470 -1.739 1.00 55.38 222 ILE A O 1
ATOM 1830 N N . PHE A 1 223 ? -1.235 -8.460 -1.517 1.00 55.25 223 PHE A N 1
ATOM 1831 C CA . PHE A 1 223 ? -1.668 -9.711 -0.902 1.00 55.25 223 PHE A CA 1
ATOM 1832 C C . PHE A 1 223 ? -1.413 -9.806 0.607 1.00 55.25 223 PHE A C 1
ATOM 1834 O O . PHE A 1 223 ? -1.808 -10.814 1.179 1.00 55.25 223 PHE A O 1
ATOM 1841 N N . ALA A 1 224 ? -0.832 -8.789 1.261 1.00 50.88 224 ALA A N 1
ATOM 1842 C CA . ALA A 1 224 ? -0.759 -8.736 2.721 1.00 50.88 224 ALA A CA 1
ATOM 1843 C C . ALA A 1 224 ? -2.163 -8.930 3.313 1.00 50.88 224 ALA A C 1
ATOM 1845 O O . ALA A 1 224 ? -3.083 -8.130 3.082 1.00 50.88 224 ALA A O 1
ATOM 1846 N N . ASP A 1 225 ? -2.324 -10.050 4.013 1.00 42.69 225 ASP A N 1
ATOM 1847 C CA . ASP A 1 225 ? -3.581 -10.477 4.598 1.00 42.69 225 ASP A CA 1
ATOM 1848 C C . ASP A 1 225 ? -4.031 -9.479 5.673 1.00 42.69 225 ASP A C 1
ATOM 1850 O O . ASP A 1 225 ? -3.251 -8.988 6.487 1.00 42.69 225 ASP A O 1
ATOM 1854 N N . PHE A 1 226 ? -5.336 -9.219 5.710 1.00 35.19 226 PHE A N 1
ATOM 1855 C CA . PHE A 1 226 ? -5.989 -8.877 6.968 1.00 35.19 226 PHE A CA 1
ATOM 1856 C C . PHE A 1 226 ? -6.413 -10.214 7.585 1.00 35.19 226 PHE A C 1
ATOM 1858 O O . PHE A 1 226 ? -7.049 -11.005 6.877 1.00 35.19 226 PHE A O 1
ATOM 1865 N N . PRO A 1 227 ? -6.166 -10.486 8.875 1.00 28.14 227 PRO A N 1
ATOM 1866 C CA . PRO A 1 227 ? -7.011 -11.433 9.575 1.00 28.14 227 PRO A CA 1
ATOM 1867 C C . PRO A 1 227 ? -8.413 -10.820 9.594 1.00 28.14 227 PRO A C 1
ATOM 1869 O O . PRO A 1 227 ? -8.680 -9.859 10.312 1.00 28.14 227 PRO A O 1
ATOM 1872 N N . VAL A 1 228 ? -9.288 -11.319 8.723 1.00 27.50 228 VAL A N 1
ATOM 1873 C CA . VAL A 1 228 ? -10.715 -10.994 8.757 1.00 27.50 228 VAL A CA 1
ATOM 1874 C C . VAL A 1 228 ? -11.215 -11.418 10.136 1.00 27.50 228 VAL A C 1
ATOM 1876 O O . VAL A 1 228 ? -11.050 -12.583 10.509 1.00 27.50 228 VAL A O 1
ATOM 1879 N N . SER A 1 229 ? -11.729 -10.461 10.907 1.00 27.17 229 SER A N 1
ATOM 1880 C CA . SER A 1 229 ? -12.386 -10.726 12.186 1.00 27.17 229 SER A CA 1
ATOM 1881 C C . SER A 1 229 ? -13.664 -11.544 12.018 1.00 27.17 229 SER A C 1
ATOM 1883 O O . SER A 1 229 ? -14.327 -11.440 10.959 1.00 27.17 229 SER A O 1
#

Secondary structure (DSSP, 8-state):
-EEEEEEE-HHHHHHH-SS-HHHHHHHHHIIIIIIT-PEEETTEEEESS--TTS--HHHHHHHHHTTSHHHHHHEEEEEEEEEETTTTEEEEEEHHHHHHHHHHHHHHT-----S---TTPPP-EEEEEEE-HHHHHHH-SS-HHHHHHHHIIIIIIIT-PEEETTEEEE---TTTTHHHHHHHHHHHT-HHHHHHEEEEEEEEEETTTTEEEEEHHHHHHHH------

Nearest PDB structures (foldseek):
  3ui3-assembly1_B  TM=6.996E-01  e=1.372E-02  Streptococcus sp. 'group G'
  6zn8-assembly2_E  TM=7.328E-01  e=3.645E-02  Haemophilus influenzae 86-028NP
  3ui3-assembly1_A  TM=5.901E-01  e=1.296E-02  Streptococcus sp. 'group G'
  7x39-assembly2_D  TM=3.354E-01  e=9.649E-01  Homo sapiens
  5z0z-assembly2_B  TM=3.028E-01  e=5.731E+00  Lacticaseibacillus rhamnosus GG

Sequence (229 aa):
MNKLELELDEKKVLADGEYNLDELYGYIDYIAVTEKGLRKEGSFYIEDDPVDDGFGMIAAVELILLRNDWFRKYVKTLNCYWWDEETNSFDVEDGIEEAVRNWGSFHSGTYSFPTGIRKDAIPMHKLELILDEQRIIDDGLIRIDDVNNYLAKLIVETNGLRREGNFYIEENPEDGLGAITHIALCLSKQNWFRNYAKVLKCYRWNADTQDFDIEDAIQDMIFADFPVS

Solvent-accessible surface area (backbone atoms only — not comparable to full-atom values): 13174 Å² total; per-residue (Å²): 86,32,38,32,37,57,40,65,35,60,69,56,39,65,69,68,61,84,53,57,70,68,59,53,53,50,50,51,46,41,49,35,36,68,75,53,64,27,48,77,56,91,57,31,39,31,36,77,79,56,59,95,62,71,69,35,63,59,57,54,40,53,57,53,49,65,72,39,81,60,36,81,74,30,54,69,44,39,36,38,33,44,58,37,78,92,78,72,43,69,51,76,43,53,42,54,61,48,50,48,53,51,49,49,27,72,74,70,62,62,69,81,72,83,92,69,89,60,95,82,54,74,57,45,39,36,36,37,61,39,66,40,61,67,58,41,61,71,69,60,84,55,58,66,67,60,51,51,51,48,49,46,44,52,42,35,70,53,53,61,28,48,77,56,91,59,32,34,35,42,63,76,62,93,60,50,55,54,57,63,53,49,50,50,54,60,44,60,72,34,82,62,40,80,79,33,55,74,42,68,45,43,29,36,53,34,82,90,78,72,44,71,44,78,41,61,68,64,44,48,66,57,64,63,76,71,87,78,128